Protein AF-A0A915A3W8-F1 (afdb_monomer)

Mean predicted aligned error: 13.09 Å

Solvent-accessible surface area (backbone atoms only — not comparable to full-atom values): 10602 Å² total; per-residue (Å²): 116,50,74,51,76,66,84,50,51,85,46,32,65,26,31,73,82,51,53,79,70,56,70,67,46,52,53,49,52,52,53,36,51,74,69,42,38,37,53,48,59,52,71,76,39,73,84,60,83,69,60,27,33,66,43,76,94,74,74,40,40,29,24,28,62,48,47,34,30,49,61,91,52,52,90,32,57,71,47,70,48,80,42,88,46,93,89,46,80,48,34,45,78,49,75,43,68,55,73,77,85,70,74,60,82,62,72,84,71,88,73,84,67,69,72,55,69,72,38,68,69,54,46,54,53,50,52,52,50,52,52,55,48,44,76,74,64,72,49,98,87,59,60,68,66,59,55,52,56,50,50,53,54,54,52,50,55,50,53,52,52,52,51,53,50,51,56,50,52,54,53,53,54,56,60,73,74,108

Secondary structure (DSSP, 8-state):
-EEEE-SS-SSGGGBTT-PPPPHHHHHHHHHHHHTTEEEHHHHH-TT----SEEETTTTEEE--EEEEEEGGGGGGEEEEEEE--SSSSB-EEEEEE---------S------GGGGGSHHHHHHHHHHHHHHHHHH--TTS-HHHHHHHHHHHHHHHHHHHHHHHHHHHHHHHHHT-

Nearest PDB structures (foldseek):
  7n8k-assembly2_B  TM=9.932E-01  e=1.431E-12  Homo sapiens
  7n94-assembly2_B  TM=9.891E-01  e=1.716E-12  Homo sapiens
  8uw3-assembly1_A  TM=5.729E-01  e=3.985E-16  Homo sapiens
  2v0s-assembly1_A  TM=9.801E-01  e=5.121E-11  Homo sapiens
  2v0r-assembly2_B  TM=9.415E-01  e=2.977E-09  Homo sapiens

pLDDT: mean 90.18, std 10.07, range [49.72, 97.44]

Radius of gyration: 23.02 Å; Cα contacts (8 Å, |Δi|>4): 188; chains: 1; bounding box: 64×40×53 Å

Organism: Parascaris univalens (NCBI:txid6257)

Foldseek 3Di:
DDWDQQVDALALLQKPVSDGDDPVSVVVVVVCVVVQKDFLCCVVVVNDNDAFAADPVVRIGGHRITDIDRNVQSVQWDDKDWADDPVDNTTDIDTDGDDPPPPPVPDVDDDQPCVLVVDVVSVVVLVVVLVVLCVVPDDPPDDPVVSVVVNVVSSSVVSVVVVVVVVVVVVVVVVVVD

Structure (mmCIF, N/CA/C/O backbone):
data_AF-A0A915A3W8-F1
#
_entry.id   AF-A0A915A3W8-F1
#
loop_
_atom_site.group_PDB
_atom_site.id
_atom_site.type_symbol
_atom_site.label_atom_id
_atom_site.label_alt_id
_atom_site.label_comp_id
_atom_site.label_asym_id
_atom_site.label_entity_id
_atom_site.label_seq_id
_atom_site.pdbx_PDB_ins_code
_atom_site.Cartn_x
_atom_site.Cartn_y
_atom_site.Cartn_z
_atom_site.occupancy
_atom_site.B_iso_or_equiv
_atom_site.auth_seq_id
_atom_site.auth_comp_id
_atom_site.auth_asym_id
_atom_site.auth_atom_id
_atom_site.pdbx_PDB_model_num
ATOM 1 N N . ILE A 1 1 ? -2.164 -4.642 3.128 1.00 90.25 1 ILE A N 1
ATOM 2 C CA . ILE A 1 1 ? -1.739 -4.623 1.713 1.00 90.25 1 ILE A CA 1
ATOM 3 C C . ILE A 1 1 ? -1.797 -3.170 1.300 1.00 90.25 1 ILE A C 1
ATOM 5 O O . ILE A 1 1 ? -2.823 -2.551 1.554 1.00 90.25 1 ILE A O 1
ATOM 9 N N . ILE A 1 2 ? -0.702 -2.630 0.785 1.00 93.75 2 ILE A N 1
ATOM 10 C CA . ILE A 1 2 ? -0.638 -1.287 0.204 1.00 93.75 2 ILE A CA 1
ATOM 11 C C . ILE A 1 2 ? -0.632 -1.490 -1.308 1.00 93.75 2 ILE A C 1
ATOM 13 O O . ILE A 1 2 ? 0.069 -2.375 -1.791 1.00 93.75 2 ILE A O 1
ATOM 17 N N . VAL A 1 3 ? -1.446 -0.738 -2.037 1.00 95.25 3 VAL A N 1
ATOM 18 C CA . VAL A 1 3 ? -1.571 -0.857 -3.493 1.00 95.25 3 VAL A CA 1
ATOM 19 C C . VAL A 1 3 ? -1.533 0.538 -4.082 1.00 95.25 3 VAL A C 1
ATOM 21 O O . VAL A 1 3 ? -2.194 1.430 -3.551 1.00 95.25 3 VAL A O 1
ATOM 24 N N . GLY A 1 4 ? -0.794 0.711 -5.167 1.00 94.81 4 GLY A N 1
ATOM 25 C CA . GLY A 1 4 ? -0.823 1.948 -5.927 1.00 94.81 4 GLY A CA 1
ATOM 26 C C . GLY A 1 4 ? 0.205 1.974 -7.044 1.00 94.81 4 GLY A C 1
ATOM 27 O O . GLY A 1 4 ? 1.048 1.079 -7.150 1.00 94.81 4 GLY A O 1
ATOM 28 N N . ASP A 1 5 ? 0.117 3.034 -7.833 1.00 95.31 5 ASP A N 1
ATOM 29 C CA . ASP A 1 5 ? 1.169 3.477 -8.736 1.00 95.31 5 ASP A CA 1
ATOM 30 C C . ASP A 1 5 ? 2.207 4.265 -7.927 1.00 95.31 5 ASP A C 1
ATOM 32 O O . ASP A 1 5 ? 1.908 5.312 -7.348 1.00 95.31 5 ASP A O 1
ATOM 36 N N . LEU A 1 6 ? 3.423 3.727 -7.833 1.00 94.00 6 LEU A N 1
ATOM 37 C CA . LEU A 1 6 ? 4.529 4.376 -7.131 1.00 94.00 6 LEU A CA 1
ATOM 38 C C . LEU A 1 6 ? 5.381 5.223 -8.085 1.00 94.00 6 LEU A C 1
ATOM 40 O O . LEU A 1 6 ? 6.323 5.870 -7.628 1.00 94.00 6 LEU A O 1
ATOM 44 N N . ASN A 1 7 ? 5.102 5.194 -9.394 1.00 94.06 7 ASN A N 1
ATOM 45 C CA . ASN A 1 7 ? 5.901 5.833 -10.441 1.00 94.06 7 ASN A CA 1
ATOM 46 C C . ASN A 1 7 ? 7.393 5.453 -10.413 1.00 94.06 7 ASN A C 1
ATOM 48 O O . ASN A 1 7 ? 8.243 6.146 -10.973 1.00 94.06 7 ASN A O 1
ATOM 52 N N . THR A 1 8 ? 7.742 4.342 -9.758 1.00 94.06 8 THR A N 1
ATOM 53 C CA . THR A 1 8 ? 9.128 3.910 -9.608 1.00 94.06 8 THR A CA 1
ATOM 54 C C . THR A 1 8 ? 9.239 2.388 -9.568 1.00 94.06 8 THR A C 1
ATOM 56 O O . THR A 1 8 ? 8.479 1.742 -8.852 1.00 94.06 8 THR A O 1
ATOM 59 N N . PRO A 1 9 ? 10.186 1.793 -10.311 1.00 95.81 9 PRO A N 1
ATOM 60 C CA . PRO A 1 9 ? 10.480 0.372 -10.215 1.00 95.81 9 PRO A CA 1
ATOM 61 C C . PRO A 1 9 ? 11.299 0.066 -8.959 1.00 95.81 9 PRO A C 1
ATOM 63 O O . PRO A 1 9 ? 12.294 0.732 -8.679 1.00 95.81 9 PRO A O 1
ATOM 66 N N . LEU A 1 10 ? 10.939 -1.001 -8.246 1.00 95.69 10 LEU A N 1
ATOM 67 C CA . LEU A 1 10 ? 11.626 -1.409 -7.013 1.00 95.69 10 LEU A CA 1
ATOM 68 C C . LEU A 1 10 ? 12.874 -2.264 -7.274 1.00 95.69 10 LEU A C 1
ATOM 70 O O . LEU A 1 10 ? 13.785 -2.312 -6.449 1.00 95.69 10 LEU A O 1
ATOM 74 N N . THR A 1 11 ? 12.949 -2.938 -8.420 1.00 94.75 11 THR A N 1
ATOM 75 C CA . THR A 1 11 ? 14.071 -3.809 -8.797 1.00 94.75 11 THR A CA 1
ATOM 76 C C . THR A 1 11 ? 14.516 -3.555 -10.236 1.00 94.75 11 THR A C 1
ATOM 78 O O . THR A 1 11 ? 13.745 -3.073 -11.062 1.00 94.75 11 THR A O 1
ATOM 81 N N . SER A 1 12 ? 15.746 -3.938 -10.595 1.00 94.31 12 SER A N 1
ATOM 82 C CA . SER A 1 12 ? 16.191 -3.886 -12.002 1.00 94.31 12 SER A CA 1
ATOM 83 C C . SER A 1 12 ? 15.320 -4.758 -12.913 1.00 94.31 12 SER A C 1
ATOM 85 O O . SER A 1 12 ? 15.160 -4.466 -14.098 1.00 94.31 12 SER A O 1
ATOM 87 N N . MET A 1 13 ? 14.705 -5.806 -12.353 1.00 95.00 13 MET A N 1
ATOM 88 C CA . MET A 1 13 ? 13.799 -6.690 -13.076 1.00 95.00 13 MET A CA 1
ATOM 89 C C . MET A 1 13 ? 12.488 -6.016 -13.489 1.00 95.00 13 MET A C 1
ATOM 91 O O . MET A 1 13 ? 11.820 -6.490 -14.409 1.00 95.00 13 MET A O 1
ATOM 95 N N . ASP A 1 14 ? 12.142 -4.906 -12.843 1.00 95.88 14 ASP A N 1
ATOM 96 C CA . ASP A 1 14 ? 10.947 -4.119 -13.133 1.00 95.88 14 ASP A CA 1
ATOM 97 C C . ASP A 1 14 ? 11.121 -3.198 -14.337 1.00 95.88 14 ASP A C 1
ATOM 99 O O . ASP A 1 14 ? 10.149 -2.591 -14.763 1.00 95.88 14 ASP A O 1
ATOM 103 N N . ARG A 1 15 ? 12.323 -3.110 -14.916 1.00 95.56 15 ARG A N 1
ATOM 104 C CA . ARG A 1 15 ? 12.592 -2.372 -16.155 1.00 95.56 15 ARG A CA 1
ATOM 105 C C . ARG A 1 15 ? 12.955 -3.342 -17.272 1.00 95.56 15 ARG A C 1
ATOM 107 O O . ARG A 1 15 ? 13.762 -4.251 -17.064 1.00 95.56 15 ARG A O 1
ATOM 114 N N . SER A 1 16 ? 12.434 -3.122 -18.478 1.00 96.00 16 SER A N 1
ATOM 115 C CA . SER A 1 16 ? 12.871 -3.871 -19.667 1.00 96.00 16 SER A CA 1
ATOM 116 C C . SER A 1 16 ? 14.347 -3.637 -19.985 1.00 96.00 16 SER A C 1
ATOM 118 O O . SER A 1 16 ? 15.039 -4.555 -20.410 1.00 96.00 16 SER A O 1
ATOM 120 N N . SER A 1 17 ? 14.858 -2.439 -19.688 1.00 93.25 17 SER A N 1
ATOM 121 C CA . SER A 1 17 ? 16.266 -2.073 -19.873 1.00 93.25 17 SER A CA 1
ATOM 122 C C . SER A 1 17 ? 17.225 -2.742 -18.886 1.00 93.25 17 SER A C 1
ATOM 124 O O . SER A 1 17 ? 18.436 -2.636 -19.062 1.00 93.25 17 SER A O 1
ATOM 126 N N . ARG A 1 18 ? 16.714 -3.378 -17.817 1.00 92.38 18 ARG A N 1
ATOM 127 C CA . ARG A 1 18 ? 17.509 -3.953 -16.712 1.00 92.38 18 ARG A CA 1
ATOM 128 C C . ARG A 1 18 ? 18.494 -2.974 -16.062 1.00 92.38 18 ARG A C 1
ATOM 130 O O . ARG A 1 18 ? 19.426 -3.397 -15.378 1.00 92.38 18 ARG A O 1
ATOM 137 N N . GLN A 1 19 ? 18.288 -1.66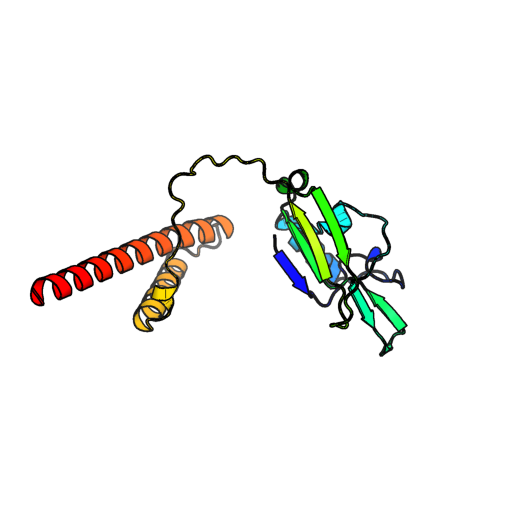9 -16.244 1.00 90.81 19 GLN A N 1
ATOM 138 C CA . GLN A 1 19 ? 19.128 -0.651 -15.629 1.00 90.81 19 GLN A CA 1
ATOM 139 C C . GLN A 1 19 ? 19.153 -0.819 -14.110 1.00 90.81 19 GLN A C 1
ATOM 141 O O . GLN A 1 19 ? 18.143 -1.142 -13.477 1.00 90.81 19 GLN A O 1
ATOM 146 N N . LYS A 1 20 ? 20.327 -0.572 -13.527 1.00 92.06 20 LYS A N 1
ATOM 147 C CA . LYS A 1 20 ? 20.515 -0.617 -12.080 1.00 92.06 20 LYS A CA 1
ATOM 148 C C . LYS A 1 20 ? 19.599 0.408 -11.402 1.00 92.06 20 LYS A C 1
ATOM 150 O O . LYS A 1 20 ? 19.420 1.520 -11.901 1.00 92.06 20 LYS A O 1
ATOM 155 N N . ILE A 1 21 ? 19.027 0.024 -10.263 1.00 92.44 21 ILE A N 1
ATOM 156 C CA . ILE A 1 21 ? 18.253 0.940 -9.420 1.00 92.44 21 ILE A CA 1
ATOM 157 C C . ILE A 1 21 ? 19.171 2.016 -8.826 1.00 92.44 21 ILE A C 1
ATOM 159 O O . ILE A 1 21 ? 20.344 1.756 -8.542 1.00 92.44 21 ILE A O 1
ATOM 163 N N . ASN A 1 22 ? 18.648 3.233 -8.679 1.00 93.31 22 ASN A N 1
ATOM 164 C CA . ASN A 1 22 ? 19.392 4.345 -8.092 1.00 93.31 22 ASN A CA 1
ATOM 165 C C . ASN A 1 22 ? 19.486 4.189 -6.559 1.00 93.31 22 ASN A C 1
ATOM 167 O O . ASN A 1 22 ? 18.873 3.300 -5.964 1.00 93.31 22 ASN A O 1
ATOM 171 N N . LYS A 1 23 ? 20.264 5.061 -5.912 1.00 95.44 23 LYS A N 1
ATOM 172 C CA . LYS A 1 23 ? 20.473 5.020 -4.458 1.00 95.44 23 LYS A CA 1
ATOM 173 C C . LYS A 1 23 ? 19.175 5.242 -3.667 1.00 95.44 23 LYS A C 1
ATOM 175 O O . LYS A 1 23 ? 18.947 4.554 -2.682 1.00 95.44 23 LYS A O 1
ATOM 180 N N . GLU A 1 24 ? 18.306 6.134 -4.130 1.00 95.25 24 GLU A N 1
ATOM 181 C CA . GLU A 1 24 ? 17.030 6.451 -3.472 1.00 95.25 24 GLU A CA 1
ATOM 182 C C . GLU A 1 24 ? 16.080 5.246 -3.436 1.00 95.25 24 GLU A C 1
ATOM 184 O O . GLU A 1 24 ? 15.455 4.976 -2.414 1.00 95.25 24 GLU A O 1
ATOM 189 N N . ILE A 1 25 ? 16.010 4.468 -4.523 1.00 94.88 25 ILE A N 1
ATOM 190 C CA . ILE A 1 25 ? 15.217 3.232 -4.581 1.00 94.88 25 ILE A CA 1
ATOM 191 C C . ILE A 1 25 ? 15.801 2.174 -3.638 1.00 94.88 25 ILE A C 1
ATOM 193 O O . ILE A 1 25 ? 15.052 1.440 -2.996 1.00 94.88 25 ILE A O 1
ATOM 197 N N . VAL A 1 26 ? 17.131 2.094 -3.514 1.00 95.81 26 VAL A N 1
ATOM 198 C CA . VAL A 1 26 ? 17.773 1.203 -2.532 1.00 95.81 26 VAL A CA 1
ATOM 199 C C . VAL A 1 26 ? 17.372 1.602 -1.109 1.00 95.81 26 VAL A C 1
ATOM 201 O O . VAL A 1 26 ? 16.953 0.744 -0.337 1.00 95.81 26 VAL A O 1
ATOM 204 N N . GLU A 1 27 ? 17.424 2.892 -0.775 1.00 96.81 27 GLU A N 1
ATOM 205 C CA . GLU A 1 27 ? 16.993 3.400 0.533 1.00 96.81 27 GLU A CA 1
ATOM 206 C C . GLU A 1 27 ? 15.498 3.151 0.791 1.00 96.81 27 GLU A C 1
ATOM 208 O O . GLU A 1 27 ? 15.116 2.758 1.896 1.00 96.81 27 GLU A O 1
ATOM 213 N N . LEU A 1 28 ? 14.647 3.314 -0.228 1.00 94.94 28 LEU A N 1
ATOM 214 C CA . LEU A 1 28 ? 13.227 2.972 -0.158 1.00 94.94 28 LEU A CA 1
ATOM 215 C C . LEU A 1 28 ? 13.028 1.481 0.140 1.00 94.94 28 LEU A C 1
ATOM 217 O O . LEU A 1 28 ? 12.274 1.139 1.048 1.00 94.94 28 LEU A O 1
ATOM 221 N N . ASN A 1 29 ? 13.719 0.597 -0.579 1.00 95.25 29 ASN A N 1
ATOM 222 C CA . ASN A 1 29 ? 13.634 -0.847 -0.367 1.00 95.25 29 ASN A CA 1
ATOM 223 C C . ASN A 1 29 ? 14.076 -1.254 1.046 1.00 95.25 29 ASN A C 1
ATOM 225 O O . ASN A 1 29 ? 13.435 -2.107 1.661 1.00 95.25 29 ASN A O 1
ATOM 229 N N . GLU A 1 30 ? 15.118 -0.622 1.593 1.00 96.12 30 GLU A N 1
ATOM 230 C CA . GLU A 1 30 ? 15.531 -0.856 2.980 1.00 96.12 30 GLU A CA 1
ATOM 231 C C . GLU A 1 30 ? 14.462 -0.390 3.980 1.00 96.12 30 GLU A C 1
ATOM 233 O O . GLU A 1 30 ? 14.152 -1.120 4.921 1.00 96.12 30 GLU A O 1
ATOM 238 N N . LYS A 1 31 ? 13.811 0.761 3.754 1.00 96.38 31 LYS A N 1
ATOM 239 C CA . LYS A 1 31 ? 12.674 1.203 4.586 1.00 96.38 31 LYS A CA 1
ATOM 240 C C . LYS A 1 31 ? 11.487 0.244 4.499 1.00 96.38 31 LYS A C 1
ATOM 242 O O . LYS A 1 31 ? 10.899 -0.093 5.524 1.00 96.38 31 LYS A O 1
ATOM 247 N N . LEU A 1 32 ? 11.141 -0.232 3.301 1.00 95.25 32 LEU A N 1
ATOM 248 C CA . LEU A 1 32 ? 10.078 -1.228 3.125 1.00 95.25 32 LEU A CA 1
ATOM 249 C C . LEU A 1 32 ? 10.387 -2.505 3.914 1.00 95.25 32 LEU A C 1
ATOM 251 O O . LEU A 1 32 ? 9.522 -3.021 4.619 1.00 95.25 32 LEU A O 1
ATOM 255 N N . LYS A 1 33 ? 11.641 -2.960 3.866 1.00 93.69 33 LYS A N 1
ATOM 256 C CA . LYS A 1 33 ? 12.119 -4.121 4.617 1.00 93.69 33 LYS A CA 1
ATOM 257 C C . LYS A 1 33 ? 12.073 -3.905 6.133 1.00 93.69 33 LYS A C 1
ATOM 259 O O . LYS A 1 33 ? 11.673 -4.823 6.839 1.00 93.69 33 LYS A O 1
ATOM 264 N N . GLN A 1 34 ? 12.422 -2.716 6.632 1.00 94.38 34 GLN A N 1
ATOM 265 C CA . GLN A 1 34 ? 12.292 -2.362 8.057 1.00 94.38 34 GLN A CA 1
ATOM 266 C C . GLN A 1 34 ? 10.836 -2.397 8.545 1.00 94.38 34 GLN A C 1
ATOM 268 O O . GLN A 1 34 ? 10.585 -2.718 9.701 1.00 94.38 34 GLN A O 1
ATOM 273 N N . LEU A 1 35 ? 9.877 -2.101 7.664 1.00 94.62 35 LEU A N 1
ATOM 274 C CA . LEU A 1 35 ? 8.441 -2.168 7.950 1.00 94.62 35 LEU A CA 1
ATOM 275 C C . LEU A 1 35 ? 7.842 -3.576 7.751 1.00 94.62 35 LEU A C 1
ATOM 277 O O . LEU A 1 35 ? 6.617 -3.725 7.747 1.00 94.62 35 LEU A O 1
ATOM 281 N N . ASP A 1 36 ? 8.677 -4.602 7.541 1.00 94.44 36 ASP A N 1
ATOM 282 C CA . ASP A 1 36 ? 8.270 -5.969 7.184 1.00 94.44 36 ASP A CA 1
ATOM 283 C C . ASP A 1 36 ? 7.349 -6.035 5.950 1.00 94.44 36 ASP A C 1
ATOM 285 O O . ASP A 1 36 ? 6.508 -6.937 5.809 1.00 94.44 36 ASP A O 1
ATOM 289 N N . LEU A 1 37 ? 7.508 -5.076 5.034 1.00 95.75 37 LEU A N 1
ATOM 290 C CA . LEU A 1 37 ? 6.801 -5.025 3.764 1.00 95.75 37 LEU A CA 1
ATOM 291 C C . LEU A 1 37 ? 7.635 -5.659 2.654 1.00 95.75 37 LEU A C 1
ATOM 293 O O . LEU A 1 37 ? 8.852 -5.514 2.575 1.00 95.75 37 LEU A O 1
ATOM 297 N N . ILE A 1 38 ? 6.940 -6.354 1.765 1.00 95.25 38 ILE A N 1
ATOM 298 C CA . ILE A 1 38 ? 7.504 -7.017 0.596 1.00 95.25 38 ILE A CA 1
ATOM 299 C C . ILE A 1 38 ? 6.660 -6.701 -0.633 1.00 95.25 38 ILE A C 1
ATOM 301 O O . ILE A 1 38 ? 5.442 -6.540 -0.536 1.00 95.25 38 ILE A O 1
ATOM 305 N N . ASP A 1 39 ? 7.288 -6.675 -1.803 1.00 95.94 39 ASP A N 1
ATOM 306 C CA . ASP A 1 39 ? 6.565 -6.675 -3.071 1.00 95.94 39 ASP A CA 1
ATOM 307 C C . ASP A 1 39 ? 5.997 -8.076 -3.329 1.00 95.94 39 ASP A C 1
ATOM 309 O O . ASP A 1 39 ? 6.745 -9.037 -3.538 1.00 95.94 39 ASP A O 1
ATOM 313 N N . ILE A 1 40 ? 4.668 -8.203 -3.292 1.00 96.50 40 ILE A N 1
ATOM 314 C CA . ILE A 1 40 ? 3.976 -9.491 -3.431 1.00 96.50 40 ILE A CA 1
ATOM 315 C C . ILE A 1 40 ? 4.230 -10.089 -4.817 1.00 96.50 40 ILE A C 1
ATOM 317 O O . ILE A 1 40 ? 4.463 -11.293 -4.931 1.00 96.50 40 ILE A O 1
ATOM 321 N N . TYR A 1 41 ? 4.213 -9.256 -5.861 1.00 96.31 41 TYR A N 1
ATOM 322 C CA . TYR A 1 41 ? 4.400 -9.706 -7.237 1.00 96.31 41 TYR A CA 1
ATOM 323 C C . TYR A 1 41 ? 5.795 -10.290 -7.424 1.00 96.31 41 TYR A C 1
ATOM 325 O O . TYR A 1 41 ? 5.940 -11.424 -7.878 1.00 96.31 41 TYR A O 1
ATOM 333 N N . ARG A 1 42 ? 6.824 -9.551 -6.996 1.00 95.25 42 ARG A N 1
ATOM 334 C CA . ARG A 1 42 ? 8.217 -9.992 -7.138 1.00 95.25 42 ARG A CA 1
ATOM 335 C C . ARG A 1 42 ? 8.557 -11.167 -6.217 1.00 95.25 42 ARG A C 1
ATOM 337 O O . ARG A 1 42 ? 9.395 -11.983 -6.576 1.00 95.25 42 ARG A O 1
ATOM 344 N N . SER A 1 43 ? 7.879 -11.292 -5.076 1.00 94.31 43 SER A N 1
ATOM 345 C CA . SER A 1 43 ? 8.043 -12.441 -4.174 1.00 94.31 43 SER A CA 1
ATOM 346 C C . SER A 1 43 ? 7.506 -13.744 -4.772 1.00 94.31 43 SER A C 1
ATOM 348 O O . SER A 1 43 ? 8.082 -14.800 -4.531 1.00 94.31 43 SER A O 1
ATOM 350 N N . LEU A 1 44 ? 6.411 -13.681 -5.540 1.00 93.81 44 LEU A N 1
ATOM 351 C CA . LEU A 1 44 ? 5.825 -14.852 -6.203 1.00 93.81 44 LEU A CA 1
ATOM 352 C C . LEU A 1 44 ? 6.442 -15.128 -7.583 1.00 93.81 44 LEU A C 1
ATOM 354 O O . LEU A 1 44 ? 6.479 -16.278 -8.008 1.00 93.81 44 LEU A O 1
ATOM 358 N N . HIS A 1 45 ? 6.948 -14.094 -8.261 1.00 94.81 45 HIS A N 1
ATOM 359 C CA . HIS A 1 45 ? 7.504 -14.171 -9.615 1.00 94.81 45 HIS A CA 1
ATOM 360 C C . HIS A 1 45 ? 8.868 -13.460 -9.711 1.00 94.81 45 HIS A C 1
ATOM 362 O O . HIS A 1 45 ? 8.989 -12.448 -10.411 1.00 94.81 45 HIS A O 1
ATOM 368 N N . PRO A 1 46 ? 9.918 -13.952 -9.025 1.00 94.31 46 PRO A N 1
ATOM 369 C CA . PRO A 1 46 ? 11.200 -13.249 -8.913 1.00 94.31 46 PRO A CA 1
ATOM 370 C C . PRO A 1 46 ? 11.825 -12.929 -10.275 1.00 94.31 46 PRO A C 1
ATOM 372 O O . PRO A 1 46 ? 12.294 -11.812 -10.494 1.00 94.31 46 PRO A O 1
ATOM 375 N N . GLU A 1 47 ? 11.732 -13.855 -11.228 1.00 92.75 47 GLU A N 1
ATOM 376 C CA . GLU A 1 47 ? 12.414 -13.762 -12.524 1.00 92.75 47 GLU A CA 1
ATOM 377 C C . GLU A 1 47 ? 11.511 -13.297 -13.677 1.00 92.75 47 GLU A C 1
ATOM 379 O O . GLU A 1 47 ? 11.987 -13.007 -14.776 1.00 92.75 47 GLU A O 1
ATOM 384 N N . ARG A 1 48 ? 10.199 -13.177 -13.445 1.00 94.56 48 ARG A N 1
ATOM 385 C CA . ARG A 1 48 ? 9.242 -12.889 -14.518 1.00 94.56 48 ARG A CA 1
ATOM 386 C C . ARG A 1 48 ? 9.362 -11.442 -14.993 1.00 94.56 48 ARG A C 1
ATOM 388 O O . ARG A 1 48 ? 9.359 -10.501 -14.191 1.00 94.56 48 ARG A O 1
ATOM 395 N N . ALA A 1 49 ? 9.461 -11.276 -16.307 1.00 92.88 49 ALA A N 1
ATOM 396 C CA . ALA A 1 49 ? 9.542 -9.991 -16.991 1.00 92.88 49 ALA A CA 1
ATOM 397 C C . ALA A 1 49 ? 8.156 -9.582 -17.516 1.00 92.88 49 ALA A C 1
ATOM 399 O O . ALA A 1 49 ? 7.879 -9.683 -18.705 1.00 92.88 49 ALA A O 1
ATOM 400 N N . GLU A 1 50 ? 7.275 -9.161 -16.610 1.00 95.81 50 GLU A N 1
ATOM 401 C CA . GLU A 1 50 ? 5.983 -8.558 -16.956 1.00 95.81 50 GLU A CA 1
ATOM 402 C C . GLU A 1 50 ? 5.918 -7.146 -16.380 1.00 95.81 50 GLU A C 1
ATOM 404 O O . GLU A 1 50 ? 6.515 -6.854 -15.338 1.00 95.81 50 GLU A O 1
ATOM 409 N N . TYR A 1 51 ? 5.202 -6.275 -17.082 1.00 96.62 51 TYR A N 1
ATOM 410 C CA . TYR A 1 51 ? 5.256 -4.833 -16.884 1.00 96.62 51 TYR A CA 1
ATOM 411 C C . TYR A 1 51 ? 3.854 -4.252 -16.813 1.00 96.62 51 TYR A C 1
ATOM 413 O O . TYR A 1 51 ? 2.921 -4.773 -17.432 1.00 96.62 51 TYR A O 1
ATOM 421 N N . THR A 1 52 ? 3.715 -3.166 -16.061 1.00 97.25 52 THR A N 1
ATOM 422 C CA . THR A 1 52 ? 2.426 -2.494 -15.902 1.00 97.25 52 THR A CA 1
ATOM 423 C C . THR A 1 52 ? 2.294 -1.278 -16.795 1.00 97.25 52 THR A C 1
ATOM 425 O O . THR A 1 52 ? 1.180 -0.924 -17.130 1.00 97.25 52 THR A O 1
ATOM 428 N N . PHE A 1 53 ? 3.396 -0.699 -17.260 1.00 97.25 53 PHE A N 1
ATOM 429 C CA . PHE A 1 53 ? 3.388 0.555 -17.995 1.00 97.25 53 PHE A CA 1
ATOM 430 C C . PHE A 1 53 ? 4.359 0.526 -19.180 1.00 97.25 53 PHE A C 1
ATOM 432 O O . PHE A 1 53 ? 5.438 -0.079 -19.107 1.00 97.25 53 PHE A O 1
ATOM 439 N N . PHE A 1 54 ? 3.994 1.215 -20.264 1.00 96.19 54 PHE A N 1
ATOM 440 C CA . PHE A 1 54 ? 4.863 1.469 -21.412 1.00 96.19 54 PHE A CA 1
ATOM 441 C C . PHE A 1 54 ? 5.148 2.966 -21.552 1.00 96.19 54 PHE A C 1
ATOM 443 O O . PHE A 1 54 ? 4.250 3.762 -21.808 1.00 96.19 54 PHE A O 1
ATOM 450 N N . SER A 1 55 ? 6.423 3.342 -21.454 1.00 94.88 55 SER A N 1
ATOM 451 C CA . SER A 1 55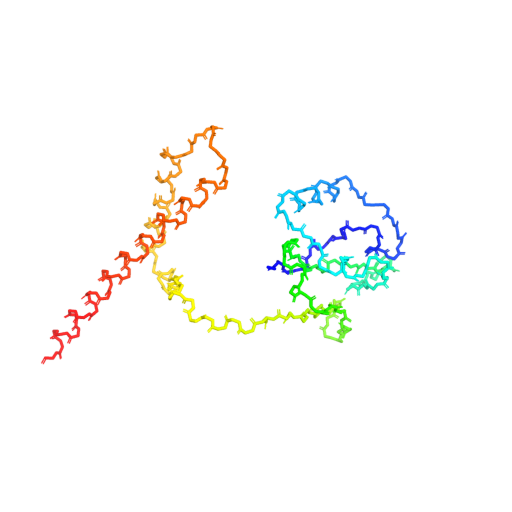 ? 6.871 4.705 -21.724 1.00 94.88 55 SER A CA 1
ATOM 452 C C . SER A 1 55 ? 7.142 4.872 -23.215 1.00 94.88 55 SER A C 1
ATOM 454 O O . SER A 1 55 ? 8.169 4.416 -23.722 1.00 94.88 55 SER A O 1
ATOM 456 N N . SER A 1 56 ? 6.250 5.569 -23.913 1.00 94.25 56 SER A N 1
ATOM 457 C CA . SER A 1 56 ? 6.386 5.881 -25.340 1.00 94.25 56 SER A CA 1
ATOM 458 C C . SER A 1 56 ? 7.587 6.785 -25.640 1.00 94.25 56 SER A C 1
ATOM 460 O O . SER A 1 56 ? 8.279 6.553 -26.627 1.00 94.25 56 SER A O 1
ATOM 462 N N . ALA A 1 57 ? 7.906 7.743 -24.763 1.00 94.62 57 ALA A N 1
ATOM 463 C CA . ALA A 1 57 ? 9.057 8.643 -24.925 1.00 94.62 57 ALA A CA 1
ATOM 464 C C . ALA A 1 57 ? 10.412 7.913 -24.915 1.00 94.62 57 ALA A C 1
ATOM 466 O O . ALA A 1 57 ? 11.361 8.339 -25.569 1.00 94.62 57 ALA A O 1
ATOM 467 N N . HIS A 1 58 ? 10.504 6.811 -24.170 1.00 90.56 58 HIS A N 1
ATOM 468 C CA . HIS A 1 58 ? 11.736 6.037 -24.028 1.00 90.56 58 HIS A CA 1
ATOM 469 C C . HIS A 1 58 ? 11.677 4.674 -24.725 1.00 90.56 58 HIS A C 1
ATOM 471 O O . HIS A 1 58 ? 12.674 3.959 -24.726 1.00 90.56 58 HIS A O 1
ATOM 477 N N . GLY A 1 59 ? 10.524 4.287 -25.279 1.00 95.00 59 GLY A N 1
ATOM 478 C CA . GLY A 1 59 ? 10.302 2.968 -25.872 1.00 95.00 59 GLY A CA 1
ATOM 479 C C . GLY A 1 59 ? 10.548 1.813 -24.896 1.00 95.00 59 GLY A C 1
ATOM 480 O O . GLY A 1 59 ? 11.017 0.753 -25.305 1.00 95.00 59 GLY A O 1
ATOM 481 N N . THR A 1 60 ? 10.296 2.012 -23.598 1.00 95.94 60 THR A N 1
ATOM 482 C CA . THR A 1 60 ? 10.633 1.033 -22.547 1.00 95.94 60 THR A CA 1
ATOM 483 C C . THR A 1 60 ? 9.416 0.617 -21.739 1.00 95.94 60 THR A C 1
ATOM 485 O O . THR A 1 60 ? 8.500 1.403 -21.505 1.00 95.94 60 THR A O 1
ATOM 488 N N . PHE A 1 61 ? 9.434 -0.630 -21.271 1.00 96.94 61 PHE A N 1
ATOM 489 C CA . PHE A 1 61 ? 8.411 -1.162 -20.381 1.00 96.94 61 PHE A CA 1
ATOM 490 C C . PHE A 1 61 ? 8.914 -1.138 -18.942 1.00 96.94 61 PHE A C 1
ATOM 492 O O . PHE A 1 61 ? 10.070 -1.483 -18.671 1.00 96.94 61 PHE A O 1
ATOM 499 N N . SER A 1 62 ? 8.042 -0.731 -18.025 1.00 96.94 62 SER A N 1
ATOM 500 C CA . SER A 1 62 ? 8.333 -0.706 -16.596 1.00 96.94 62 SER A CA 1
ATOM 501 C C . SER A 1 62 ? 7.168 -1.252 -15.776 1.00 96.94 62 SER A C 1
ATOM 503 O O . SER A 1 62 ? 6.007 -1.152 -16.164 1.00 96.94 62 SER A O 1
ATOM 505 N N . ARG A 1 63 ? 7.470 -1.843 -14.623 1.00 97.25 63 ARG A N 1
ATOM 506 C CA . ARG A 1 63 ? 6.490 -2.161 -13.585 1.00 97.25 63 ARG A CA 1
ATOM 507 C C . ARG A 1 63 ? 6.612 -1.111 -12.487 1.00 97.25 63 ARG A C 1
ATOM 509 O O . ARG A 1 63 ? 7.595 -1.130 -11.752 1.00 97.25 63 ARG A O 1
ATOM 516 N N . ILE A 1 64 ? 5.648 -0.196 -12.450 1.00 96.56 64 ILE A N 1
ATOM 517 C CA . ILE A 1 64 ? 5.588 0.939 -11.509 1.00 96.56 64 ILE A CA 1
ATOM 518 C C . ILE A 1 64 ? 4.353 0.891 -10.603 1.00 96.56 64 ILE A C 1
ATOM 520 O O . ILE A 1 64 ? 4.293 1.583 -9.589 1.00 96.56 64 ILE A O 1
ATOM 524 N N . ASP A 1 65 ? 3.411 0.003 -10.917 1.00 97.44 65 ASP A N 1
ATOM 525 C CA . ASP A 1 65 ? 2.301 -0.352 -10.047 1.00 97.44 65 ASP A CA 1
ATOM 526 C C . ASP A 1 65 ? 2.730 -1.507 -9.138 1.00 97.44 65 ASP A C 1
ATOM 528 O O . ASP A 1 65 ? 3.204 -2.554 -9.600 1.00 97.44 65 ASP A O 1
ATOM 532 N N . HIS A 1 66 ? 2.571 -1.333 -7.825 1.00 96.44 66 HIS A N 1
ATOM 533 C CA . HIS A 1 66 ? 3.012 -2.317 -6.839 1.00 96.44 66 HIS A CA 1
ATOM 534 C C . HIS A 1 66 ? 1.905 -2.672 -5.849 1.00 96.44 66 HIS A C 1
ATOM 536 O O . HIS A 1 66 ? 1.122 -1.835 -5.399 1.00 96.44 66 HIS A O 1
ATOM 542 N N . MET A 1 67 ? 1.887 -3.947 -5.456 1.00 96.81 67 MET A N 1
ATOM 543 C CA . MET A 1 67 ? 1.128 -4.437 -4.310 1.00 96.81 67 MET A CA 1
ATOM 544 C C . MET A 1 67 ? 2.109 -4.875 -3.227 1.00 96.81 67 MET A C 1
ATOM 546 O O . MET A 1 67 ? 2.769 -5.909 -3.356 1.00 96.81 67 MET A O 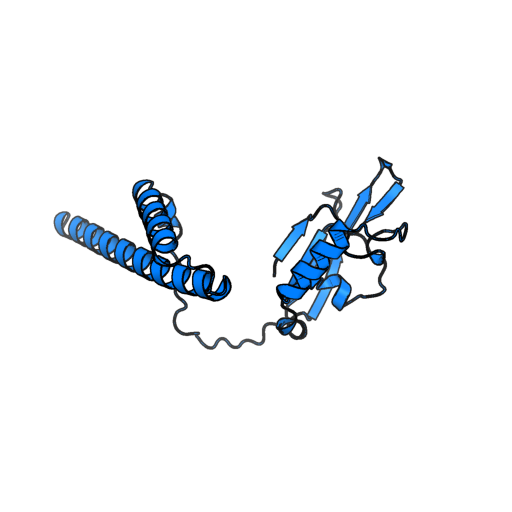1
ATOM 550 N N . LEU A 1 68 ? 2.200 -4.094 -2.152 1.00 96.44 68 LEU A N 1
ATOM 551 C CA . LEU A 1 68 ? 3.043 -4.393 -1.002 1.00 96.44 68 LEU A CA 1
ATOM 552 C C . LEU A 1 68 ? 2.249 -5.153 0.064 1.00 96.44 68 LEU A C 1
ATOM 554 O O . LEU A 1 68 ? 1.147 -4.764 0.472 1.00 96.44 68 LEU A O 1
ATOM 558 N N . GLY A 1 69 ? 2.815 -6.254 0.538 1.00 95.19 69 GLY A N 1
ATOM 559 C CA . GLY A 1 69 ? 2.237 -7.128 1.553 1.00 95.19 69 GLY A CA 1
ATOM 560 C C . GLY A 1 69 ? 3.140 -7.231 2.768 1.00 95.19 69 GLY A C 1
ATOM 561 O O . GLY A 1 69 ? 4.334 -6.989 2.677 1.00 95.19 69 GLY A O 1
ATOM 562 N N . ASN A 1 70 ? 2.578 -7.620 3.910 1.00 93.62 70 ASN A N 1
ATOM 563 C CA . ASN A 1 70 ? 3.400 -7.979 5.060 1.00 93.62 70 ASN A CA 1
ATOM 564 C C . ASN A 1 70 ? 4.036 -9.359 4.816 1.00 93.62 70 ASN A C 1
ATOM 566 O O . ASN A 1 70 ? 3.333 -10.293 4.411 1.00 93.62 70 ASN A O 1
ATOM 570 N N . LYS A 1 71 ? 5.332 -9.498 5.109 1.00 89.56 71 LYS A N 1
ATOM 571 C CA . LYS A 1 71 ? 6.104 -10.737 4.928 1.00 89.56 71 LYS A CA 1
ATOM 572 C C . LYS A 1 71 ? 5.463 -11.954 5.606 1.00 89.56 71 LYS A C 1
ATOM 574 O O . LYS A 1 71 ? 5.383 -13.023 5.006 1.00 89.56 71 LYS A O 1
ATOM 579 N N . ALA A 1 72 ? 4.922 -11.793 6.812 1.00 89.50 72 ALA A N 1
ATOM 580 C CA . ALA A 1 72 ? 4.254 -12.867 7.548 1.00 89.50 72 ALA A CA 1
ATOM 581 C C . ALA A 1 72 ? 2.933 -13.318 6.898 1.00 89.50 72 ALA A C 1
ATOM 583 O O . ALA A 1 72 ? 2.428 -14.394 7.204 1.00 89.50 72 ALA A O 1
ATOM 584 N N . SER A 1 73 ? 2.353 -12.516 5.999 1.00 86.62 73 SER A N 1
ATOM 585 C CA . SER A 1 73 ? 1.103 -12.837 5.298 1.00 86.62 73 SER A CA 1
ATOM 586 C C . SER A 1 73 ? 1.312 -13.488 3.929 1.00 86.62 73 SER A C 1
ATOM 588 O O . SER A 1 73 ? 0.322 -13.728 3.241 1.00 86.62 73 SER A O 1
ATOM 590 N N . LEU A 1 74 ? 2.553 -13.824 3.551 1.00 86.25 74 LEU A N 1
ATOM 591 C CA . LEU A 1 74 ? 2.872 -14.475 2.273 1.00 86.25 74 LEU A CA 1
ATOM 592 C C . LEU A 1 74 ? 2.017 -15.714 1.991 1.00 86.25 74 LEU A C 1
ATOM 594 O O . LEU A 1 74 ? 1.475 -15.848 0.900 1.00 86.25 74 LEU A O 1
ATOM 598 N N . TYR A 1 75 ? 1.812 -16.570 2.996 1.00 87.38 75 TYR A N 1
ATOM 599 C CA . TYR A 1 75 ? 1.020 -17.800 2.868 1.00 87.38 75 TYR A CA 1
ATOM 600 C C . TYR A 1 75 ? -0.460 -17.566 2.509 1.00 87.38 75 TYR A C 1
ATOM 602 O O . TYR A 1 75 ? -1.165 -18.509 2.150 1.00 87.38 75 TYR A O 1
ATOM 610 N N . LYS A 1 76 ? -0.961 -16.331 2.655 1.00 91.00 76 LYS A N 1
ATOM 611 C CA . LYS A 1 76 ? -2.337 -15.959 2.301 1.00 91.00 76 LYS A CA 1
ATOM 612 C C . LYS A 1 76 ? -2.466 -15.583 0.827 1.00 91.00 76 LYS A C 1
ATOM 614 O O . LYS A 1 76 ? -3.582 -15.582 0.319 1.00 91.00 76 LYS A O 1
ATOM 619 N N . PHE A 1 77 ? -1.380 -15.240 0.140 1.00 91.62 77 PHE A N 1
ATOM 620 C CA . PHE A 1 77 ? -1.422 -14.851 -1.269 1.00 91.62 77 PHE A CA 1
ATOM 621 C C . PHE A 1 77 ? -1.384 -16.102 -2.141 1.00 91.62 77 PHE A C 1
ATOM 623 O O . PHE A 1 77 ? -0.425 -16.865 -2.102 1.00 91.62 77 PHE A O 1
ATOM 630 N N . LYS A 1 78 ? -2.457 -16.337 -2.900 1.00 91.06 78 LYS A N 1
ATOM 631 C CA . LYS A 1 78 ? -2.611 -17.546 -3.714 1.00 91.06 78 LYS A CA 1
ATOM 632 C C . LYS A 1 78 ? -2.067 -17.350 -5.123 1.00 91.06 78 LYS A C 1
ATOM 634 O O . LYS A 1 78 ? -1.359 -18.210 -5.633 1.00 91.06 78 LYS A O 1
ATOM 639 N N . LYS A 1 79 ? -2.420 -16.232 -5.755 1.00 94.44 79 LYS A N 1
ATOM 640 C CA . LYS A 1 79 ? -2.023 -15.913 -7.126 1.00 94.44 79 LYS A CA 1
ATOM 641 C C . LYS A 1 79 ? -1.950 -14.406 -7.293 1.00 94.44 79 LYS A C 1
ATOM 643 O O . LYS A 1 79 ? -2.804 -13.695 -6.777 1.00 94.44 79 LYS A O 1
ATOM 648 N N . ILE A 1 80 ? -0.968 -13.931 -8.041 1.00 96.00 80 ILE A N 1
ATOM 649 C CA . ILE A 1 80 ? -0.910 -12.549 -8.509 1.00 96.00 80 ILE A CA 1
ATOM 650 C C . ILE A 1 80 ? -0.577 -12.544 -9.998 1.00 96.00 80 ILE A C 1
ATOM 652 O O . ILE A 1 80 ? 0.241 -13.352 -10.447 1.00 96.00 80 ILE A O 1
ATOM 656 N N . GLU A 1 81 ? -1.241 -11.682 -10.758 1.00 96.81 81 GLU A N 1
ATOM 657 C CA . GLU A 1 81 ? -1.057 -11.560 -12.204 1.00 96.81 81 GLU A CA 1
ATOM 658 C C . GLU A 1 81 ? -1.287 -10.124 -12.679 1.00 96.81 81 GLU A C 1
ATOM 660 O O . GLU A 1 81 ? -2.041 -9.366 -12.061 1.00 96.81 81 GLU A O 1
ATOM 665 N N . ILE A 1 82 ? -0.630 -9.769 -13.781 1.00 96.69 82 ILE A N 1
ATOM 666 C CA . ILE A 1 82 ? -0.831 -8.507 -14.491 1.00 96.69 82 ILE A CA 1
ATOM 667 C C . ILE A 1 82 ? -1.828 -8.760 -15.625 1.00 96.69 82 ILE A C 1
ATOM 669 O O . ILE A 1 82 ? -1.701 -9.727 -16.375 1.00 96.69 82 ILE A O 1
ATOM 673 N N . ILE A 1 83 ? -2.838 -7.905 -15.731 1.00 96.50 83 ILE A N 1
ATOM 674 C CA . ILE A 1 83 ? -3.918 -7.987 -16.709 1.00 96.50 83 ILE A CA 1
ATOM 675 C C . ILE A 1 83 ? -3.809 -6.779 -17.626 1.00 96.50 83 ILE A C 1
ATOM 677 O O . ILE A 1 83 ? -3.869 -5.638 -17.169 1.00 96.50 83 ILE A O 1
ATOM 681 N N . THR A 1 84 ? -3.682 -7.034 -18.924 1.00 94.50 84 THR A N 1
ATOM 682 C CA . THR A 1 84 ? -3.639 -5.980 -19.937 1.00 94.50 84 THR A CA 1
ATOM 683 C C . THR A 1 84 ? -4.916 -5.148 -19.917 1.00 94.50 84 THR A C 1
ATOM 685 O O . THR A 1 84 ? -6.014 -5.709 -19.940 1.00 94.50 84 THR A O 1
ATOM 688 N N . SER A 1 85 ? -4.775 -3.825 -19.899 1.00 90.62 85 SER A N 1
ATOM 689 C CA . SER A 1 85 ? -5.903 -2.894 -19.961 1.00 90.62 85 SER A CA 1
ATOM 690 C C . SER A 1 85 ? -5.993 -2.260 -21.345 1.00 90.62 85 SER A C 1
ATOM 692 O O . SER A 1 85 ? -4.979 -1.894 -21.925 1.00 90.62 85 SER A O 1
ATOM 694 N N . ILE A 1 86 ? -7.213 -2.113 -21.868 1.00 92.31 86 ILE A N 1
ATOM 695 C CA . ILE A 1 86 ? -7.488 -1.309 -23.074 1.00 92.31 86 ILE A CA 1
ATOM 696 C C . ILE A 1 86 ? -7.947 0.116 -22.731 1.00 92.31 86 ILE A C 1
ATOM 698 O O . ILE A 1 86 ? -8.049 0.960 -23.613 1.00 92.31 86 ILE A O 1
ATOM 702 N N . PHE A 1 87 ? -8.265 0.370 -21.457 1.00 90.38 87 PHE A N 1
ATOM 703 C CA . PHE A 1 87 ? -8.856 1.627 -20.985 1.00 90.38 87 PHE A CA 1
ATOM 704 C C . PHE A 1 87 ? -7.842 2.554 -20.309 1.00 90.38 87 PHE A C 1
ATOM 706 O O . PHE A 1 87 ? -8.183 3.681 -19.965 1.00 90.38 87 PHE A O 1
ATOM 713 N N . SER A 1 88 ? -6.621 2.077 -20.077 1.00 93.44 88 SER A N 1
ATOM 714 C CA . SER A 1 88 ? -5.542 2.828 -19.444 1.00 93.44 88 SER A CA 1
ATOM 715 C C . SER A 1 88 ? -4.218 2.434 -20.086 1.00 93.44 88 SER A C 1
ATOM 717 O O . SER A 1 88 ? -4.052 1.317 -20.569 1.00 93.44 88 SER A O 1
ATOM 719 N N . ASP A 1 89 ? -3.289 3.376 -20.068 1.00 92.75 89 ASP A N 1
ATOM 720 C CA . ASP A 1 89 ? -1.860 3.198 -20.306 1.00 92.75 89 ASP A CA 1
ATOM 721 C C . ASP A 1 89 ? -1.166 2.310 -19.255 1.00 92.75 89 ASP A C 1
ATOM 723 O O . ASP A 1 89 ? -0.039 1.861 -19.480 1.00 92.75 89 ASP A O 1
ATOM 727 N N . HIS A 1 90 ? -1.855 1.998 -18.153 1.00 95.75 90 HIS A N 1
ATOM 728 C CA . HIS A 1 90 ? -1.444 1.020 -17.158 1.00 95.75 90 HIS A CA 1
ATOM 729 C C . HIS A 1 90 ? -2.235 -0.293 -17.264 1.00 95.75 90 HIS A C 1
ATOM 731 O O . HIS A 1 90 ? -3.467 -0.327 -17.346 1.00 95.75 90 HIS A O 1
ATOM 737 N N . ASN A 1 91 ? -1.519 -1.409 -17.160 1.00 95.19 91 ASN A N 1
ATOM 738 C CA . ASN A 1 91 ? -2.081 -2.733 -16.935 1.00 95.19 91 ASN A CA 1
ATOM 739 C C . ASN A 1 91 ? -2.490 -2.884 -15.466 1.00 95.19 91 ASN A C 1
ATOM 741 O O . ASN A 1 91 ? -1.771 -2.485 -14.551 1.00 95.19 91 ASN A O 1
ATOM 745 N N . ALA A 1 92 ? -3.622 -3.540 -15.229 1.00 95.06 92 ALA A N 1
ATOM 746 C CA . ALA A 1 92 ? -4.112 -3.791 -13.884 1.00 95.06 92 ALA A CA 1
ATOM 747 C C . ALA A 1 92 ? -3.332 -4.926 -13.206 1.00 95.06 92 ALA A C 1
ATOM 749 O O . ALA A 1 92 ? -2.909 -5.882 -13.852 1.00 95.06 92 ALA A O 1
ATOM 750 N N . ILE A 1 93 ? -3.212 -4.880 -11.879 1.00 95.62 93 ILE A N 1
ATOM 751 C CA . ILE A 1 93 ? -2.680 -5.992 -11.081 1.00 95.62 93 ILE A CA 1
ATOM 752 C C . ILE A 1 93 ? -3.831 -6.647 -10.323 1.00 95.62 93 ILE A C 1
ATOM 754 O O . ILE A 1 93 ? -4.570 -5.979 -9.599 1.00 95.62 93 ILE A O 1
ATOM 758 N N . ARG A 1 94 ? -3.965 -7.969 -10.450 1.00 95.94 94 ARG A N 1
ATOM 759 C CA . ARG A 1 94 ? -4.957 -8.765 -9.721 1.00 95.94 94 ARG A CA 1
ATOM 760 C C . ARG A 1 94 ? -4.268 -9.693 -8.732 1.00 95.94 94 ARG A C 1
ATOM 762 O O . ARG A 1 94 ? -3.420 -10.491 -9.117 1.00 95.94 94 ARG A O 1
ATOM 769 N N . LEU A 1 95 ? -4.683 -9.624 -7.468 1.00 95.38 95 LEU A N 1
ATOM 770 C CA . LEU A 1 95 ? -4.214 -10.487 -6.383 1.00 95.38 95 LEU A CA 1
ATOM 771 C C . LEU A 1 95 ? -5.369 -11.336 -5.839 1.00 95.38 95 LEU A C 1
ATOM 773 O O . LEU A 1 95 ? -6.359 -10.811 -5.333 1.00 95.38 95 LEU A O 1
ATOM 777 N N . GLU A 1 96 ? -5.214 -12.654 -5.900 1.00 94.50 96 GLU A N 1
ATOM 778 C CA . GLU A 1 96 ? -6.094 -13.631 -5.266 1.00 94.50 96 GLU A CA 1
ATOM 779 C C . GLU A 1 96 ? -5.562 -13.982 -3.870 1.00 94.50 96 GLU A C 1
ATOM 781 O O . GLU A 1 96 ? -4.419 -14.421 -3.705 1.00 94.50 96 GLU A O 1
ATOM 786 N N . ILE A 1 97 ? -6.406 -13.812 -2.850 1.00 92.38 97 ILE A N 1
ATOM 787 C CA . ILE A 1 97 ? -6.053 -14.031 -1.444 1.00 92.38 97 ILE A CA 1
ATOM 788 C C . ILE A 1 97 ? -6.863 -15.208 -0.900 1.00 92.38 97 ILE A C 1
ATOM 790 O O . ILE A 1 97 ? -8.093 -15.198 -0.916 1.00 92.38 97 ILE A O 1
ATOM 794 N N . ASN A 1 98 ? -6.171 -16.206 -0.357 1.00 87.94 98 ASN A N 1
ATOM 795 C CA . ASN A 1 98 ? -6.778 -17.295 0.386 1.00 87.94 98 ASN A CA 1
ATOM 796 C C . ASN A 1 98 ? -7.069 -16.843 1.822 1.00 87.94 98 ASN A C 1
ATOM 798 O O . ASN A 1 98 ? -6.207 -16.883 2.705 1.00 87.94 98 ASN A O 1
ATOM 802 N N . TYR A 1 99 ? -8.305 -16.422 2.071 1.00 72.44 99 TYR A N 1
ATOM 803 C CA . TYR A 1 99 ? -8.808 -16.331 3.431 1.00 72.44 99 TYR A CA 1
ATOM 804 C C . TYR A 1 99 ? -9.324 -17.721 3.828 1.00 72.44 99 TYR A C 1
ATOM 806 O O . TYR A 1 99 ? -10.383 -18.163 3.385 1.00 72.44 99 TYR A O 1
ATOM 814 N N . LYS A 1 100 ? -8.606 -18.441 4.703 1.00 65.81 100 LYS A N 1
ATOM 815 C CA . LYS A 1 100 ? -9.279 -19.505 5.461 1.00 65.81 100 LYS A CA 1
ATOM 816 C C . LYS A 1 100 ? -10.449 -18.822 6.170 1.00 65.81 100 LYS A C 1
ATOM 818 O O . LYS A 1 100 ? -10.216 -17.861 6.904 1.00 65.81 100 LYS A O 1
ATOM 823 N N . LYS A 1 101 ? -11.689 -19.277 5.942 1.00 50.19 101 LYS A N 1
ATOM 824 C CA . LYS A 1 101 ? -12.880 -18.878 6.713 1.00 50.19 101 LYS A CA 1
ATOM 825 C C . LYS A 1 101 ? -12.687 -19.283 8.182 1.00 50.19 101 LYS A C 1
ATOM 827 O O . LYS A 1 101 ? -13.359 -20.167 8.688 1.00 50.19 101 LYS A O 1
ATOM 832 N N . LYS A 1 102 ? -11.812 -18.604 8.916 1.00 51.00 102 LYS A N 1
ATOM 833 C CA . LYS A 1 102 ? -12.087 -18.330 10.317 1.00 51.00 102 LYS A CA 1
ATOM 834 C C . LYS A 1 102 ? -13.005 -17.122 10.323 1.00 51.00 102 LYS A C 1
ATOM 836 O O . LYS A 1 102 ? -12.609 -16.016 10.659 1.00 51.00 102 LYS A O 1
ATOM 841 N N . ALA A 1 103 ? -14.265 -17.364 9.971 1.00 49.72 103 ALA A N 1
ATOM 842 C CA . ALA A 1 103 ? -15.342 -16.621 10.597 1.00 49.72 103 ALA A CA 1
ATOM 843 C C . ALA A 1 103 ? -15.453 -17.117 12.050 1.00 49.72 103 ALA A C 1
ATOM 845 O O . ALA A 1 103 ? -16.499 -17.578 12.489 1.00 49.72 103 ALA A O 1
ATOM 846 N N . GLU A 1 104 ? -14.363 -17.029 12.819 1.00 49.78 104 GLU A N 1
ATOM 847 C CA . GLU A 1 104 ? -14.561 -16.668 14.209 1.00 49.78 104 GLU A CA 1
ATOM 848 C C . GLU A 1 104 ? -15.277 -15.326 14.089 1.00 49.78 104 GLU A C 1
ATOM 850 O O . GLU A 1 104 ? -14.789 -14.421 13.406 1.00 49.78 104 GLU A O 1
ATOM 855 N N . LYS A 1 105 ? -16.497 -15.226 14.621 1.00 51.16 105 LYS A N 1
ATOM 856 C CA . LYS A 1 105 ? -17.097 -13.928 14.919 1.00 51.16 105 LYS A CA 1
ATOM 857 C C . LYS A 1 105 ? -16.114 -13.249 15.871 1.00 51.16 105 LYS A C 1
ATOM 859 O O . LYS A 1 105 ? -16.263 -13.361 17.082 1.00 51.16 105 LYS A O 1
ATOM 864 N N . GLY A 1 106 ? -15.056 -12.654 15.321 1.00 53.41 106 GLY A N 1
ATOM 865 C CA . GLY A 1 106 ? -14.046 -11.950 16.077 1.00 53.41 106 GLY A CA 1
ATOM 866 C C . GLY A 1 106 ? -14.797 -10.941 16.916 1.00 53.41 106 GLY A C 1
ATOM 867 O O . GLY A 1 106 ? -15.693 -10.264 16.398 1.00 53.41 106 GLY A O 1
ATOM 868 N N . THR A 1 107 ? -14.502 -10.934 18.214 1.00 58.00 107 THR A N 1
ATOM 869 C CA . THR A 1 107 ? -14.991 -9.977 19.206 1.00 58.00 107 THR A CA 1
ATOM 870 C C . THR A 1 107 ? -15.264 -8.655 18.510 1.00 58.00 107 THR A C 1
ATOM 872 O O . THR A 1 107 ? -14.303 -8.118 17.966 1.00 58.00 107 THR A O 1
ATOM 875 N N . LYS A 1 108 ? -16.537 -8.207 18.427 1.00 67.00 108 LYS A N 1
ATOM 876 C CA . LYS A 1 108 ? -16.990 -7.060 17.603 1.00 67.00 108 LYS A CA 1
ATOM 877 C C . LYS A 1 108 ? -15.873 -6.024 17.485 1.00 67.00 108 LYS A C 1
ATOM 879 O O . LYS A 1 108 ? -15.656 -5.236 18.406 1.00 67.00 108 LYS A O 1
ATOM 884 N N . MET A 1 109 ? -15.119 -6.096 16.389 1.00 73.69 109 MET A N 1
ATOM 885 C CA . MET A 1 109 ? -13.912 -5.299 16.254 1.00 73.69 109 MET A CA 1
ATOM 886 C C . MET A 1 109 ? -14.399 -3.867 16.096 1.00 73.69 109 MET A C 1
ATOM 888 O O . MET A 1 109 ? -15.172 -3.573 15.183 1.00 73.69 109 MET A O 1
ATOM 892 N N . TRP A 1 110 ? -14.068 -3.010 17.061 1.00 84.94 110 TRP A N 1
ATOM 893 C CA . TRP A 1 110 ? -14.557 -1.639 17.048 1.00 84.94 110 TRP A CA 1
ATOM 894 C C . TRP A 1 110 ? -14.119 -0.963 15.756 1.00 84.94 110 TRP A C 1
ATOM 896 O O . TRP A 1 110 ? -12.963 -1.069 15.343 1.00 84.94 110 TR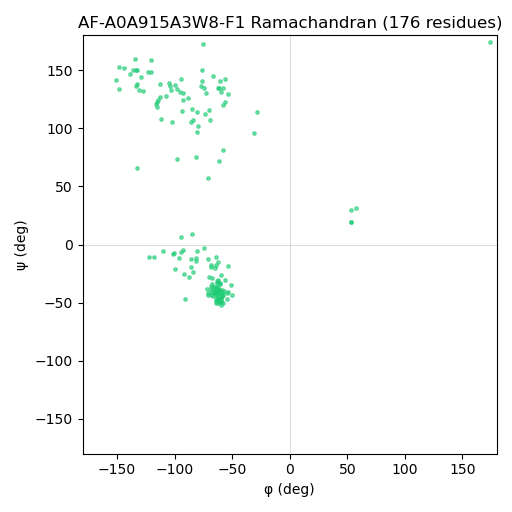P A O 1
ATOM 906 N N . ARG A 1 111 ? -15.061 -0.260 15.139 1.00 87.69 111 ARG A N 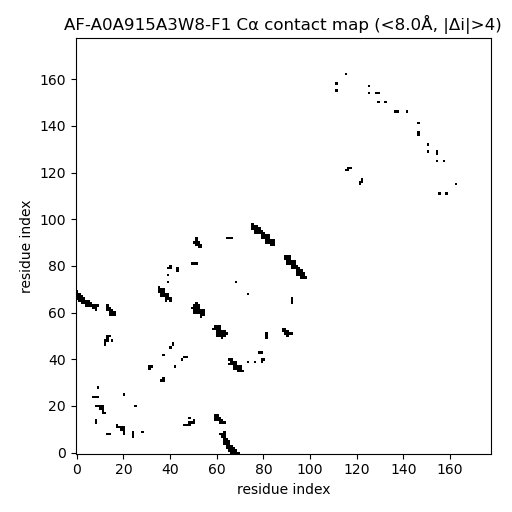1
ATOM 907 C CA . ARG A 1 111 ? -14.849 0.493 13.916 1.00 87.69 111 ARG A CA 1
ATOM 908 C C . ARG A 1 111 ? -15.345 1.908 14.152 1.00 87.69 111 ARG A C 1
ATOM 910 O O . ARG A 1 111 ? -16.457 2.092 14.646 1.00 87.69 111 ARG A O 1
ATOM 917 N N . LEU A 1 112 ? -14.520 2.882 13.785 1.00 89.12 112 LEU A N 1
ATOM 918 C CA . LEU A 1 112 ? -14.901 4.285 13.822 1.00 89.12 112 LEU A CA 1
ATOM 919 C C . LEU A 1 112 ? -16.079 4.530 12.871 1.00 89.12 112 LEU A C 1
ATOM 921 O O . LEU A 1 112 ? -16.083 4.063 11.728 1.00 89.12 112 LEU A O 1
ATOM 925 N N . ASN A 1 113 ? -17.075 5.271 13.348 1.00 89.06 113 ASN A N 1
ATOM 926 C CA . ASN A 1 113 ? -18.108 5.815 12.487 1.00 89.06 113 ASN A CA 1
ATOM 927 C C . ASN A 1 113 ? -17.572 7.073 11.790 1.00 89.06 113 ASN A C 1
ATOM 929 O O . ASN A 1 113 ? -17.503 8.142 12.394 1.00 89.06 113 ASN A O 1
ATOM 933 N N . ASN A 1 114 ? -17.196 6.944 10.519 1.00 90.62 114 ASN A N 1
ATOM 934 C CA . ASN A 1 114 ? -16.566 8.034 9.772 1.00 90.62 114 ASN A CA 1
ATOM 935 C C . ASN A 1 114 ? -17.485 9.252 9.582 1.00 90.62 114 ASN A C 1
ATOM 937 O O . ASN A 1 114 ? -16.976 10.340 9.344 1.00 90.62 114 ASN A O 1
ATOM 941 N N . THR A 1 115 ? -18.809 9.124 9.750 1.00 92.56 115 THR A N 1
ATOM 942 C CA . THR A 1 115 ? -19.721 10.281 9.672 1.00 92.56 115 THR A CA 1
ATOM 943 C C . THR A 1 115 ? -19.483 11.297 10.788 1.00 92.56 115 THR A C 1
ATOM 945 O O . THR A 1 115 ? -19.876 12.452 10.647 1.00 92.56 115 THR A O 1
ATOM 948 N N . LEU A 1 116 ? -18.836 10.901 11.894 1.00 91.19 116 LEU A N 1
ATOM 949 C CA . LEU A 1 116 ? -18.421 11.830 12.949 1.00 91.19 116 LEU A CA 1
ATOM 950 C C . LEU A 1 116 ? -17.442 12.883 12.416 1.00 91.19 116 LEU A C 1
ATOM 952 O O . LEU A 1 116 ? -17.513 14.040 12.815 1.00 91.19 116 LEU A O 1
ATOM 956 N N . LEU A 1 117 ? -16.595 12.505 11.458 1.00 90.81 117 LEU A N 1
ATOM 957 C CA . LEU A 1 117 ? -15.618 13.401 10.841 1.00 90.81 117 LEU A CA 1
ATOM 958 C C . LEU A 1 117 ? -16.254 14.401 9.865 1.00 90.81 117 LEU A C 1
ATOM 960 O O . LEU A 1 117 ? -15.560 15.270 9.361 1.00 90.81 117 LEU A O 1
ATOM 964 N N . ASN A 1 118 ? -17.567 14.334 9.627 1.00 93.25 118 ASN A N 1
ATOM 965 C CA . ASN A 1 118 ? -18.276 15.364 8.864 1.00 93.25 118 ASN A CA 1
ATOM 966 C C . ASN A 1 118 ? -18.625 16.588 9.729 1.00 93.25 118 ASN A C 1
ATOM 968 O O . ASN A 1 118 ? -19.027 17.621 9.198 1.00 93.25 118 ASN A O 1
ATOM 972 N N . LYS A 1 119 ? -18.532 16.481 11.063 1.00 93.38 119 LYS A N 1
ATOM 973 C CA . LYS A 1 119 ? -18.836 17.582 11.984 1.00 93.38 119 LYS A CA 1
ATOM 974 C C . LYS A 1 119 ? -17.548 18.334 12.316 1.00 93.38 119 LYS A C 1
ATOM 976 O O . LYS A 1 119 ? -16.678 17.784 12.986 1.00 93.38 119 LYS A O 1
ATOM 981 N N . GLN A 1 120 ? -17.457 19.601 11.908 1.00 94.94 120 GLN A N 1
ATOM 982 C CA . GLN A 1 120 ? -16.235 20.401 12.065 1.00 94.94 120 GLN A CA 1
ATOM 983 C C . GLN A 1 120 ? -15.727 20.455 13.512 1.00 94.94 120 GLN A C 1
ATOM 985 O O . GLN A 1 120 ? -14.535 20.307 13.752 1.00 94.94 120 GLN A O 1
ATOM 990 N N . TRP A 1 121 ? -16.625 20.610 14.485 1.00 95.19 121 TRP A N 1
ATOM 991 C CA . TRP A 1 121 ? -16.236 20.684 15.895 1.00 95.19 121 TRP A CA 1
ATOM 992 C C . TRP A 1 121 ? -15.575 19.391 16.403 1.00 95.19 121 TRP A C 1
ATOM 994 O O . TRP A 1 121 ? -14.657 19.468 17.210 1.00 95.19 121 TRP A O 1
ATOM 1004 N N . ILE A 1 122 ? -15.977 18.218 15.888 1.00 93.50 122 ILE A N 1
ATOM 1005 C CA . ILE A 1 122 ? -15.345 16.932 16.230 1.00 93.50 122 ILE A CA 1
ATOM 1006 C C . ILE A 1 122 ? -13.929 16.886 15.660 1.00 93.50 122 ILE A C 1
ATOM 1008 O O . ILE A 1 122 ? -13.018 16.405 16.324 1.00 93.50 122 ILE A O 1
ATOM 1012 N N . ILE A 1 123 ? -13.730 17.379 14.434 1.00 94.69 123 ILE A N 1
ATOM 1013 C CA . ILE A 1 123 ? -12.397 17.433 13.822 1.00 94.69 123 ILE A CA 1
ATOM 1014 C C . ILE A 1 123 ? -11.457 18.290 14.673 1.00 94.69 123 ILE A C 1
ATOM 1016 O O . ILE A 1 123 ? -10.351 17.847 14.972 1.00 94.69 123 ILE A O 1
ATOM 1020 N N . GLU A 1 124 ? -11.889 19.488 15.068 1.00 96.19 124 GLU A N 1
ATOM 1021 C CA . GLU A 1 124 ? -11.054 20.388 15.870 1.00 96.19 124 GLU A CA 1
ATOM 1022 C C . GLU A 1 124 ? -10.767 19.819 17.266 1.00 96.19 124 GLU A C 1
ATOM 1024 O O . GLU A 1 124 ? -9.622 19.840 17.708 1.00 96.19 124 GLU A O 1
ATOM 1029 N N . GLU A 1 125 ? -11.754 19.200 17.920 1.00 94.12 125 GLU A N 1
ATOM 1030 C CA . GLU A 1 125 ? -11.540 18.535 19.211 1.00 94.12 125 GLU A CA 1
ATOM 1031 C C . GLU A 1 125 ? -10.523 17.386 19.110 1.00 94.12 125 GLU A C 1
ATOM 1033 O O . GLU A 1 125 ? -9.643 17.245 19.958 1.00 94.12 125 GLU A O 1
ATOM 1038 N N . ILE A 1 126 ? -10.598 16.579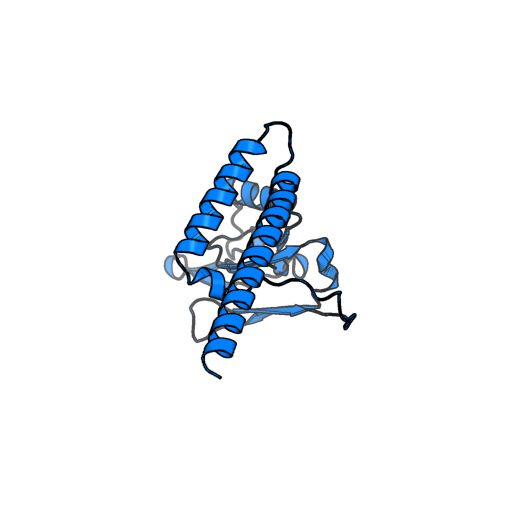 18.049 1.00 95.19 126 ILE A N 1
ATOM 1039 C CA . ILE A 1 126 ? -9.657 15.477 17.827 1.00 95.19 126 ILE A CA 1
ATOM 1040 C C . ILE A 1 126 ? -8.253 15.994 17.502 1.00 95.19 126 ILE A C 1
ATOM 1042 O O . ILE A 1 126 ? -7.280 15.410 17.976 1.00 95.19 126 ILE A O 1
ATOM 1046 N N . LYS A 1 127 ? -8.120 17.079 16.729 1.00 95.88 127 LYS A N 1
ATOM 1047 C CA . LYS A 1 127 ? -6.816 17.709 16.469 1.00 95.88 127 LYS A CA 1
ATOM 1048 C C . LYS A 1 127 ? -6.159 18.187 17.761 1.00 95.88 127 LYS A C 1
ATOM 1050 O O . LYS A 1 127 ? -4.983 17.893 17.972 1.00 95.88 127 LYS A O 1
ATOM 1055 N N . GLU A 1 128 ? -6.910 18.866 18.625 1.00 95.56 128 GLU A N 1
ATOM 1056 C CA . GLU A 1 128 ? -6.390 19.321 19.918 1.00 95.56 128 GLU A CA 1
ATOM 1057 C C . GLU A 1 128 ? -6.020 18.151 20.832 1.00 95.56 128 GLU A C 1
ATOM 1059 O O . GLU A 1 128 ? -4.989 18.184 21.502 1.00 95.56 128 GLU A O 1
ATOM 1064 N N . GLU A 1 129 ? -6.789 17.061 20.808 1.00 94.75 129 GLU A N 1
ATOM 1065 C CA . GLU A 1 129 ? -6.433 15.865 21.568 1.00 94.75 129 GLU A CA 1
ATOM 1066 C C . GLU A 1 129 ? -5.130 15.223 21.073 1.00 94.75 129 GLU A C 1
ATOM 1068 O O . GLU A 1 129 ? -4.302 14.812 21.886 1.00 94.75 129 GLU A O 1
ATOM 1073 N N . ILE A 1 130 ? -4.930 15.145 19.751 1.00 95.31 130 ILE A N 1
ATOM 1074 C CA . ILE A 1 130 ? -3.680 14.645 19.163 1.00 95.31 130 ILE A CA 1
ATOM 1075 C C . ILE A 1 130 ? -2.517 15.527 19.608 1.00 95.31 130 ILE A C 1
ATOM 1077 O O . ILE A 1 130 ? -1.510 15.004 20.078 1.00 95.31 130 ILE A O 1
ATOM 1081 N N . LYS A 1 131 ? -2.666 16.852 19.507 1.00 95.12 131 LYS A N 1
ATOM 1082 C CA . LYS A 1 131 ? -1.631 17.808 19.905 1.00 95.12 131 LYS A CA 1
ATOM 1083 C C . LYS A 1 131 ? -1.249 17.637 21.376 1.00 95.12 131 LYS A C 1
ATOM 1085 O O . LYS A 1 131 ? -0.081 17.418 21.681 1.00 95.12 131 LYS A O 1
ATOM 1090 N N . LYS A 1 132 ? -2.241 17.612 22.270 1.00 94.25 132 LYS A N 1
ATOM 1091 C CA . LYS A 1 132 ? -2.038 17.388 23.706 1.00 94.25 132 LYS A CA 1
ATOM 1092 C C . LYS A 1 132 ? -1.363 16.046 23.998 1.00 94.25 132 LYS A C 1
ATOM 1094 O O . LYS A 1 132 ? -0.501 15.961 24.874 1.00 94.25 132 LYS A O 1
ATOM 1099 N N . TYR A 1 133 ? -1.766 14.986 23.292 1.00 93.31 133 TYR A N 1
ATOM 1100 C CA . TYR A 1 133 ? -1.159 13.667 23.440 1.00 93.31 133 TYR A CA 1
ATOM 1101 C C . TYR A 1 133 ? 0.331 13.704 23.085 1.00 93.31 133 TYR A C 1
ATOM 1103 O O . TYR A 1 133 ? 1.138 13.217 23.877 1.00 93.31 133 TYR A O 1
ATOM 1111 N N . LEU A 1 134 ? 0.690 14.302 21.947 1.00 91.00 134 LEU A N 1
ATOM 1112 C CA . LEU A 1 134 ? 2.080 14.405 21.504 1.00 91.00 134 LEU A CA 1
ATOM 1113 C C . LEU A 1 134 ? 2.912 15.249 22.477 1.00 91.00 134 LEU A C 1
ATOM 1115 O O . LEU A 1 134 ? 3.913 14.754 22.977 1.00 91.00 134 LEU A O 1
ATOM 1119 N N . GLU A 1 135 ? 2.438 16.434 22.873 1.00 90.00 135 GLU A N 1
ATOM 1120 C CA . GLU A 1 135 ? 3.138 17.308 23.836 1.00 90.00 135 GLU A CA 1
ATOM 1121 C C . GLU A 1 135 ? 3.438 16.623 25.182 1.00 90.00 135 GLU A C 1
ATOM 1123 O O . GLU A 1 135 ? 4.426 16.940 25.838 1.00 90.00 135 GLU A O 1
ATOM 1128 N N . THR A 1 136 ? 2.591 15.680 25.606 1.00 86.62 136 THR A N 1
ATOM 1129 C CA . THR A 1 136 ? 2.740 14.994 26.901 1.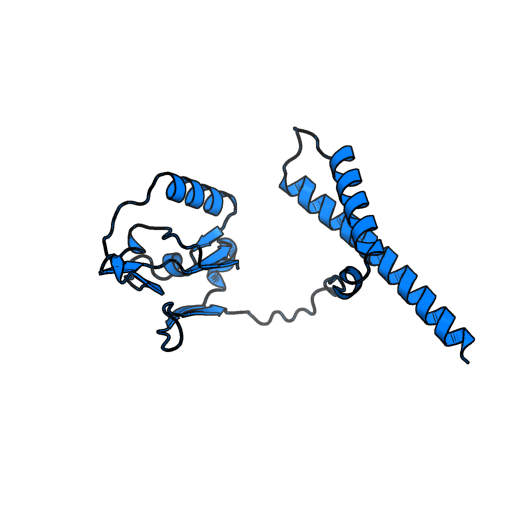00 86.62 136 THR A CA 1
ATOM 1130 C C . THR A 1 136 ? 3.564 13.704 26.807 1.00 86.62 136 THR A C 1
ATOM 1132 O O . THR A 1 136 ? 4.107 13.253 27.814 1.00 86.62 136 THR A O 1
ATOM 1135 N N . ASN A 1 137 ? 3.615 13.062 25.633 1.00 83.38 137 ASN A N 1
ATOM 1136 C CA . ASN A 1 137 ? 4.140 11.697 25.481 1.00 83.38 137 ASN A CA 1
ATOM 1137 C C . ASN A 1 137 ? 5.311 11.578 24.497 1.00 83.38 137 ASN A C 1
ATOM 1139 O O . ASN A 1 137 ? 5.942 10.520 24.458 1.00 83.38 137 ASN A O 1
ATOM 1143 N N . GLU A 1 138 ? 5.616 12.611 23.709 1.00 75.25 138 GLU A N 1
ATOM 1144 C CA . GLU A 1 138 ? 6.839 12.647 22.910 1.00 75.25 138 GLU A CA 1
ATOM 1145 C C . GLU A 1 138 ? 8.047 12.797 23.843 1.00 75.25 138 GLU A C 1
ATOM 1147 O O . GLU A 1 138 ? 8.288 13.835 24.453 1.00 75.25 138 GLU A O 1
ATOM 1152 N N . ASN A 1 139 ? 8.793 11.704 23.982 1.00 75.31 139 ASN A N 1
ATOM 1153 C CA . ASN A 1 139 ? 10.078 11.641 24.660 1.00 75.31 139 ASN A CA 1
ATOM 1154 C C . ASN A 1 139 ? 11.046 10.910 23.726 1.00 75.31 139 ASN A C 1
ATOM 1156 O O . ASN A 1 139 ? 10.708 9.833 23.225 1.00 75.31 139 ASN A O 1
ATOM 1160 N N . ASP A 1 140 ? 12.248 11.460 23.540 1.00 68.12 140 ASP A N 1
ATOM 1161 C CA . ASP A 1 140 ? 13.309 10.929 22.671 1.00 68.12 140 ASP A CA 1
ATOM 1162 C C . ASP A 1 140 ? 13.674 9.457 22.958 1.00 68.12 140 ASP A C 1
ATOM 1164 O O . ASP A 1 140 ? 14.260 8.778 22.116 1.00 68.12 140 ASP A O 1
ATOM 1168 N N . SER A 1 141 ? 13.315 8.931 24.134 1.00 75.12 141 SER A N 1
ATOM 1169 C CA . SER A 1 141 ? 13.584 7.544 24.532 1.00 75.12 141 SER A CA 1
ATOM 1170 C C . SER A 1 141 ? 12.540 6.510 24.073 1.00 75.12 141 SER A C 1
ATOM 1172 O O . SER A 1 141 ? 12.794 5.311 24.223 1.00 75.12 141 SER A O 1
ATOM 1174 N N . MET A 1 142 ? 11.360 6.906 23.580 1.00 80.25 142 MET A N 1
ATOM 1175 C CA . MET A 1 142 ? 10.255 5.968 23.323 1.00 80.25 142 MET A CA 1
ATOM 1176 C C . MET A 1 142 ? 10.182 5.534 21.849 1.00 80.25 142 MET A C 1
ATOM 1178 O O . MET A 1 142 ? 10.203 6.381 20.958 1.00 80.25 142 MET A O 1
ATOM 1182 N N . PRO A 1 143 ? 10.022 4.229 21.543 1.00 86.75 143 PRO A N 1
ATOM 1183 C CA . PRO A 1 143 ? 9.853 3.784 20.162 1.00 86.75 143 PRO A CA 1
ATOM 1184 C C . PRO A 1 143 ? 8.594 4.379 19.517 1.00 86.75 143 PRO A C 1
ATOM 1186 O O . PRO A 1 143 ? 7.501 4.286 20.083 1.00 86.75 143 PRO A O 1
ATOM 1189 N N . TYR A 1 144 ? 8.713 4.878 18.282 1.00 83.44 144 TYR A N 1
ATOM 1190 C CA . TYR A 1 144 ? 7.593 5.444 17.511 1.00 83.44 144 TYR A CA 1
ATOM 1191 C C . TYR A 1 144 ? 6.363 4.532 17.444 1.00 83.44 144 TYR A C 1
ATOM 1193 O O . TYR A 1 144 ? 5.227 5.002 17.472 1.00 83.44 144 TYR A O 1
ATOM 1201 N N . GLN A 1 145 ? 6.572 3.215 17.386 1.00 84.50 145 GLN A N 1
ATOM 1202 C CA . GLN A 1 145 ? 5.477 2.251 17.348 1.00 84.50 145 GLN A CA 1
ATOM 1203 C C . GLN A 1 145 ? 4.629 2.275 18.626 1.00 84.50 145 GLN A C 1
ATOM 1205 O O . GLN A 1 145 ? 3.405 2.225 18.542 1.00 84.50 145 GLN A O 1
ATOM 1210 N N . LEU A 1 146 ? 5.257 2.417 19.795 1.00 88.31 146 LEU A N 1
ATOM 1211 C CA . LEU A 1 146 ? 4.560 2.469 21.079 1.00 88.31 146 LEU A CA 1
ATOM 1212 C C . LEU A 1 146 ? 3.799 3.790 21.253 1.00 88.31 146 LEU A C 1
ATOM 1214 O O . LEU A 1 146 ? 2.664 3.782 21.738 1.00 88.31 146 LEU A O 1
ATOM 1218 N N . ILE A 1 147 ? 4.384 4.900 20.787 1.00 88.31 147 ILE A N 1
ATOM 1219 C CA . ILE A 1 147 ? 3.714 6.208 20.721 1.00 88.31 147 ILE A CA 1
ATOM 1220 C C . ILE A 1 147 ? 2.464 6.094 19.836 1.00 88.31 147 ILE A C 1
ATOM 1222 O O . ILE A 1 147 ? 1.357 6.431 20.253 1.00 88.31 147 ILE A O 1
ATOM 1226 N N . TRP A 1 148 ? 2.597 5.523 18.637 1.00 90.19 148 TRP A N 1
ATOM 1227 C CA . TRP A 1 148 ? 1.472 5.357 17.717 1.00 90.19 148 TRP A CA 1
ATOM 1228 C C . TRP A 1 148 ? 0.380 4.418 18.248 1.00 90.19 148 TRP A C 1
ATOM 1230 O O . TRP A 1 148 ? -0.815 4.705 18.125 1.00 90.19 148 TRP A O 1
ATOM 1240 N N . ASP A 1 149 ? 0.758 3.287 18.844 1.00 90.00 149 ASP A N 1
ATOM 1241 C CA . ASP A 1 149 ? -0.192 2.324 19.403 1.00 90.00 149 ASP A CA 1
ATOM 1242 C C . ASP A 1 149 ? -0.988 2.918 20.571 1.00 90.00 149 ASP A C 1
ATOM 1244 O O . ASP A 1 149 ? -2.210 2.739 20.643 1.00 90.00 149 ASP A O 1
ATOM 1248 N N . THR A 1 150 ? -0.329 3.705 21.419 1.00 92.56 150 THR A N 1
ATOM 1249 C CA . THR A 1 150 ? -0.966 4.394 22.545 1.00 92.56 150 THR A CA 1
ATOM 1250 C C . THR A 1 150 ? -1.865 5.538 22.066 1.00 92.56 150 THR A C 1
ATOM 1252 O O . THR A 1 150 ? -3.015 5.628 22.504 1.00 92.56 150 THR A O 1
ATOM 1255 N N . ALA A 1 151 ? -1.413 6.345 21.098 1.00 93.50 151 ALA A N 1
ATOM 1256 C CA . ALA A 1 151 ? -2.222 7.397 20.477 1.00 93.50 151 ALA A CA 1
ATOM 1257 C C . ALA A 1 151 ? -3.545 6.843 19.926 1.00 93.50 151 ALA A C 1
ATOM 1259 O O . ALA A 1 151 ? -4.626 7.364 20.209 1.00 93.50 151 ALA A O 1
ATOM 1260 N N . LYS A 1 152 ? -3.489 5.722 19.193 1.00 92.81 152 LYS A N 1
ATOM 1261 C CA . LYS A 1 152 ? -4.689 5.051 18.663 1.00 92.81 152 LYS A CA 1
ATOM 1262 C C . LYS A 1 152 ? -5.664 4.640 19.768 1.00 92.81 152 LYS A C 1
ATOM 1264 O O . LYS A 1 152 ? -6.876 4.746 19.569 1.00 92.81 152 LYS A O 1
ATOM 1269 N N . ALA A 1 153 ? -5.167 4.162 20.910 1.00 93.81 153 ALA A N 1
ATOM 1270 C CA . ALA A 1 153 ? -6.010 3.775 22.040 1.00 93.81 153 ALA A CA 1
ATOM 1271 C C . ALA A 1 153 ? -6.725 4.988 22.663 1.00 93.81 153 ALA A C 1
ATOM 1273 O O . ALA A 1 153 ? -7.937 4.928 22.888 1.00 93.81 153 ALA A O 1
ATOM 1274 N N . VAL A 1 154 ? -6.004 6.098 22.858 1.00 93.88 154 VAL A N 1
ATOM 1275 C CA . VAL A 1 154 ? -6.554 7.367 23.371 1.00 93.88 154 VAL A CA 1
ATOM 1276 C C . VAL A 1 154 ? -7.647 7.898 22.443 1.00 93.88 154 VAL A C 1
ATOM 1278 O O . VAL A 1 154 ? -8.783 8.119 22.873 1.00 93.88 154 VAL A O 1
ATOM 1281 N N . LEU A 1 155 ? -7.344 8.012 21.148 1.00 95.19 155 LEU A N 1
ATOM 1282 C CA . LEU A 1 155 ? -8.288 8.514 20.148 1.00 95.19 155 LEU A CA 1
ATOM 1283 C C . LEU A 1 155 ? -9.533 7.634 20.046 1.00 95.19 155 LEU A C 1
ATOM 1285 O O . LEU A 1 155 ? -10.654 8.138 19.975 1.00 95.19 155 LEU A O 1
ATOM 1289 N N . ARG A 1 156 ? -9.372 6.308 20.107 1.00 94.62 156 ARG A N 1
ATOM 1290 C CA . ARG A 1 156 ? -10.509 5.382 20.142 1.00 94.62 156 ARG A CA 1
ATOM 1291 C C . ARG A 1 156 ? -11.419 5.643 21.343 1.00 94.62 156 ARG A C 1
ATOM 1293 O O . ARG A 1 156 ? -12.637 5.667 21.170 1.00 94.62 156 ARG A O 1
ATOM 1300 N N . GLY A 1 157 ? -10.856 5.857 22.533 1.00 94.75 157 GLY A N 1
ATOM 1301 C CA . GLY A 1 157 ? -11.626 6.216 23.728 1.00 94.75 157 GLY A CA 1
ATOM 1302 C C . GLY A 1 157 ? -12.435 7.501 23.535 1.00 94.75 157 GLY A C 1
ATOM 1303 O O . GLY A 1 157 ? -13.628 7.534 23.840 1.00 94.75 157 GLY A O 1
ATOM 1304 N N . LYS A 1 158 ? -11.819 8.525 22.935 1.00 94.81 158 LYS A N 1
ATOM 1305 C CA . LYS A 1 158 ? -12.461 9.815 22.639 1.00 94.81 158 LYS A CA 1
ATOM 1306 C C .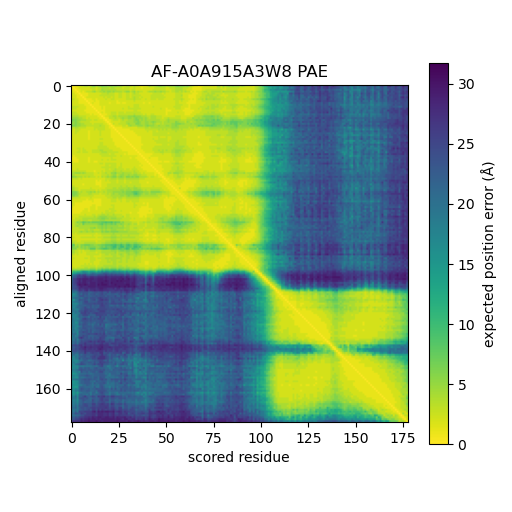 LYS A 1 158 ? -13.625 9.681 21.670 1.00 94.81 158 LYS A C 1
ATOM 1308 O O . LYS A 1 158 ? -14.728 10.129 21.970 1.00 94.81 158 LYS A O 1
ATOM 1313 N N . PHE A 1 159 ? -13.429 8.975 20.559 1.00 95.44 159 PHE A N 1
ATOM 1314 C CA . PHE A 1 159 ? -14.508 8.735 19.601 1.00 95.44 159 PHE A CA 1
ATOM 1315 C C . PHE A 1 159 ? -15.668 7.933 20.201 1.00 95.44 159 PHE A C 1
ATOM 1317 O O . PHE A 1 159 ? -16.827 8.212 19.892 1.00 95.44 159 PHE A O 1
ATOM 1324 N N . ILE A 1 160 ? -15.388 6.960 21.075 1.00 94.44 160 ILE A N 1
ATOM 1325 C CA . ILE A 1 160 ? -16.437 6.217 21.790 1.00 94.44 160 ILE A CA 1
ATOM 1326 C C . ILE A 1 160 ? -17.245 7.156 22.695 1.00 94.44 160 ILE A C 1
ATOM 1328 O O . ILE A 1 160 ? -18.475 7.086 22.687 1.00 94.44 160 ILE A O 1
ATOM 1332 N N . ALA A 1 161 ? -16.580 8.048 23.436 1.00 94.81 161 ALA A N 1
ATOM 1333 C CA . ALA A 1 161 ? -17.241 9.012 24.314 1.00 94.81 161 ALA A CA 1
ATOM 1334 C C . ALA A 1 161 ? -18.119 10.005 23.532 1.00 94.81 161 ALA A C 1
ATOM 1336 O O . ALA A 1 161 ? -19.289 10.188 23.875 1.00 94.81 161 ALA A O 1
ATOM 1337 N N . ILE A 1 162 ? -17.599 10.573 22.438 1.00 94.56 162 ILE A N 1
ATOM 1338 C CA . ILE A 1 162 ? -18.342 11.485 21.554 1.00 94.56 162 ILE A CA 1
ATOM 1339 C C . ILE A 1 162 ? -19.575 10.784 20.970 1.00 94.56 162 ILE A C 1
ATOM 1341 O O . ILE A 1 162 ? -20.684 11.319 21.019 1.00 94.56 162 ILE A O 1
ATOM 1345 N N . GLN A 1 163 ? -19.417 9.556 20.465 1.00 93.81 163 GLN A N 1
ATOM 1346 C CA . GLN A 1 163 ? -20.537 8.793 19.914 1.00 93.81 163 GLN A CA 1
ATOM 1347 C C . GLN A 1 163 ? -21.597 8.484 20.982 1.00 93.81 163 GLN A C 1
ATOM 1349 O O . GLN A 1 163 ? -22.792 8.585 20.707 1.00 93.81 163 GLN A O 1
ATOM 1354 N N . ALA A 1 164 ? -21.188 8.126 22.202 1.00 94.06 164 ALA A N 1
ATOM 1355 C CA . ALA A 1 164 ? -22.113 7.886 23.308 1.00 94.06 164 ALA A CA 1
ATOM 1356 C C . ALA A 1 164 ? -22.891 9.157 23.693 1.00 94.06 164 ALA A C 1
ATOM 1358 O O . ALA A 1 164 ? -24.098 9.082 23.939 1.00 94.06 164 ALA A O 1
ATOM 1359 N N . HIS A 1 165 ? -22.225 10.316 23.696 1.00 93.44 165 HIS A N 1
ATOM 1360 C CA . HIS A 1 165 ? -22.848 11.612 23.953 1.00 93.44 165 HIS A CA 1
ATOM 1361 C C . HIS A 1 165 ? -23.901 11.965 22.892 1.00 93.44 165 HIS A C 1
ATOM 1363 O O . HIS A 1 165 ? -25.047 12.250 23.242 1.00 93.44 165 HIS A O 1
ATOM 1369 N N . LEU A 1 166 ? -23.552 11.856 21.606 1.00 92.06 166 LEU A N 1
ATOM 1370 C CA . LEU A 1 166 ? -24.475 12.112 20.494 1.00 92.06 166 LEU A CA 1
ATOM 1371 C C . LEU A 1 166 ? -25.697 11.189 20.534 1.00 92.06 166 LEU A C 1
ATOM 1373 O O . LEU A 1 166 ? -26.829 11.657 20.453 1.00 92.06 166 LEU A O 1
ATOM 1377 N N . ASN A 1 167 ? -25.485 9.892 20.771 1.00 92.19 167 ASN A N 1
ATOM 1378 C CA . ASN A 1 167 ? -26.582 8.928 20.884 1.00 92.19 167 ASN A CA 1
ATOM 1379 C C . ASN A 1 167 ? -27.537 9.271 22.041 1.00 92.19 167 ASN A C 1
ATOM 1381 O O . ASN A 1 167 ? -28.732 8.982 21.973 1.00 92.19 167 ASN A O 1
ATOM 1385 N N . LYS A 1 168 ? -27.022 9.853 23.134 1.00 93.38 168 LYS A N 1
ATOM 1386 C CA . LYS A 1 168 ? -27.844 10.303 24.264 1.00 93.38 168 LYS A CA 1
ATOM 1387 C C . LYS A 1 168 ? -28.673 11.535 23.889 1.00 93.38 168 LYS A C 1
ATOM 1389 O O . LYS A 1 168 ? -29.855 11.575 24.225 1.00 93.38 168 LYS A O 1
ATOM 1394 N N . GLN A 1 169 ? -28.082 12.489 23.169 1.00 89.31 169 GLN A N 1
ATOM 1395 C CA . GLN A 1 169 ? -28.781 13.680 22.675 1.00 89.31 169 GLN A CA 1
ATOM 1396 C C . GLN A 1 169 ? -29.906 13.320 21.695 1.00 89.31 169 GLN A C 1
ATOM 1398 O O . GLN A 1 169 ? -31.037 13.771 21.870 1.00 89.31 169 GLN A O 1
ATOM 1403 N N . GLU A 1 170 ? -29.635 12.447 20.723 1.00 89.00 170 GLU A N 1
ATOM 1404 C CA . GLU A 1 170 ? -30.636 11.983 19.752 1.00 89.00 170 GLU A CA 1
ATOM 1405 C C . GLU A 1 170 ? -31.823 11.306 20.450 1.00 89.00 170 GLU A C 1
ATOM 1407 O O . GLU A 1 170 ? -32.981 11.617 20.171 1.00 89.00 170 GLU A O 1
ATOM 1412 N N . LYS A 1 171 ? -31.552 10.438 21.435 1.00 90.81 171 LYS A N 1
ATOM 1413 C CA . LYS A 1 171 ? -32.609 9.802 22.235 1.00 90.81 171 LYS A CA 1
ATOM 1414 C C . LYS A 1 171 ? -33.464 10.816 22.995 1.00 90.81 171 LYS A C 1
ATOM 1416 O O . LYS A 1 171 ? -34.679 10.649 23.019 1.00 90.81 171 LYS A O 1
ATOM 1421 N N . SER A 1 172 ? -32.855 11.850 23.586 1.00 88.31 172 SER A N 1
ATOM 1422 C CA . SER A 1 172 ? -33.613 12.898 24.288 1.00 88.31 172 SER A CA 1
ATOM 1423 C C . SER A 1 172 ? -34.471 13.753 23.353 1.00 88.31 172 SER A C 1
ATOM 1425 O O . SER A 1 172 ? -35.563 14.164 23.724 1.00 88.31 172 SER A O 1
ATOM 1427 N N . GLN A 1 173 ? -34.018 13.998 22.121 1.00 84.50 173 GLN A N 1
ATOM 1428 C CA . GLN A 1 173 ? -34.817 14.729 21.135 1.00 84.50 173 GLN A CA 1
ATOM 1429 C C . GLN A 1 173 ? -36.036 13.911 20.703 1.00 84.50 173 GLN A C 1
ATOM 1431 O O . GLN A 1 173 ? -37.144 14.435 20.663 1.00 84.50 173 GLN A O 1
ATOM 1436 N N . ILE A 1 174 ? -35.852 12.611 20.454 1.00 84.44 174 ILE A N 1
ATOM 1437 C CA . ILE A 1 174 ? -36.946 11.705 20.082 1.00 84.44 174 ILE A CA 1
ATOM 1438 C C . ILE A 1 174 ? -37.975 11.579 21.212 1.00 84.44 174 ILE A C 1
ATOM 1440 O O . ILE A 1 174 ? -39.170 11.526 20.932 1.00 84.44 174 IL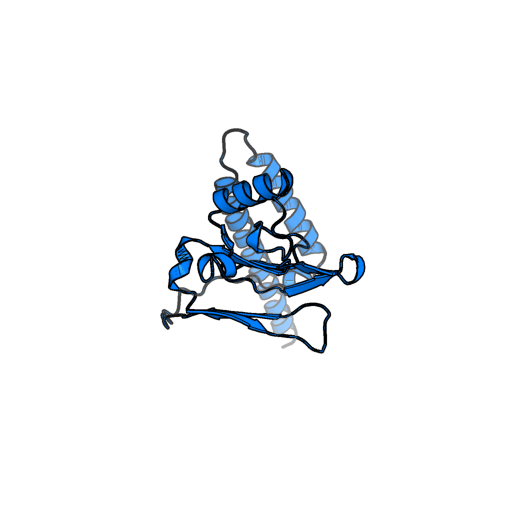E A O 1
ATOM 1444 N N . SER A 1 175 ? -37.544 11.536 22.479 1.00 81.94 175 SER A N 1
ATOM 1445 C CA . SER A 1 175 ? -38.483 11.474 23.606 1.00 81.94 175 SER A CA 1
ATOM 1446 C C . SER A 1 175 ? -39.309 12.745 23.775 1.00 81.94 175 SER A C 1
ATOM 1448 O O . SER A 1 175 ? -40.431 12.647 24.243 1.00 81.94 175 SER A O 1
ATOM 1450 N N . ASN A 1 176 ? -38.783 13.909 23.385 1.00 79.00 176 ASN A N 1
ATOM 1451 C CA . ASN A 1 176 ? -39.496 15.188 23.484 1.00 79.00 176 ASN A CA 1
ATOM 1452 C C . ASN A 1 176 ? -40.482 15.431 22.326 1.00 79.00 176 ASN A C 1
ATOM 1454 O O . ASN A 1 176 ? -41.254 16.383 22.377 1.00 79.00 176 ASN A O 1
ATOM 1458 N N . LEU A 1 177 ? -40.423 14.615 21.268 1.00 75.50 177 LEU A N 1
ATOM 1459 C CA . LEU A 1 177 ? -41.330 14.669 20.114 1.00 75.50 177 LEU A CA 1
ATOM 1460 C C . LEU A 1 177 ? -42.520 13.697 20.236 1.00 75.50 177 LEU A C 1
ATOM 1462 O O . LEU A 1 177 ? -43.384 13.697 19.361 1.00 75.50 177 LEU A O 1
ATOM 1466 N N . LYS A 1 178 ? -42.534 12.846 21.269 1.00 54.81 178 LYS A N 1
ATOM 1467 C CA . LYS A 1 178 ? -43.638 11.939 21.612 1.00 54.81 178 LYS A CA 1
ATOM 1468 C C . LYS A 1 178 ? -44.490 12.536 22.718 1.00 54.81 178 LYS A C 1
ATOM 1470 O O . LYS A 1 178 ? -45.708 12.273 22.677 1.00 54.81 178 LYS A O 1
#

InterPro domains:
  IPR005135 Endonuclease/exonuclease/phosphatase [PF03372] (1-90)
  IPR036691 Endonuclease/exonuclease/phosphatase superfamily [G3DSA:3.60.10.10] (1-98)
  IPR036691 Endonuclease/exonuclease/phosphatase superfamily [SSF56219] (1-97)

Sequence (178 aa):
IIVGDLNTPLTSMDRSSRQKINKEIVELNEKLKQLDLIDIYRSLHPERAEYTFFSSAHGTFSRIDHMLGNKASLYKFKKIEIITSIFSDHNAIRLEINYKKKAEKGTKMWRLNNTLLNKQWIIEEIKEEIKKYLETNENDSMPYQLIWDTAKAVLRGKFIAIQAHLNKQEKSQISNLK